Protein AF-A0A445DF08-F1 (afdb_monomer_lite)

pLDDT: mean 71.32, std 13.52, range [39.97, 92.75]

Secondary structure (DSSP, 8-state):
-EESSHHHHHHHHHHHHHHHT-EEEEEETTEEEEE-TTT----EEEEEEEGGGTEEEEEESS-------SS--S--TT--HHHHHHHHHHHHHH-TT--HHHHHHHHHHHHHTSS---HHHHHHHHHHHHHHHHHHHHHHHH-TTEEEEEEEEEEEETTEEEEEEEEEEEEEEEEHHHHHHGGGSPP--

Sequence (189 aa):
MEFSYRKIVIMAIKDYTICRGVDYWVIDVILFQMYQYALGCNWLIRVSMIRKKYCWIIRRYNGSHTCTRSTIFQDHSKLDSNTITVAIKPLVDIGPSIKVKSVITELLQSMVSKEKVNEKNFRRLESIVRSFAIWFETMCYKESSAVVHFKTMLAYQDDDLVIDIRILYRVFWSYYSWIKAFRYCKLIV

Radius of gyration: 22.86 Å; chains: 1; bounding box: 49×68×58 Å

Structure (mmCIF, N/CA/C/O backbone):
data_AF-A0A445DF08-F1
#
_entry.id   AF-A0A445DF08-F1
#
loop_
_atom_site.group_PDB
_atom_site.id
_atom_site.type_symbol
_atom_site.label_atom_id
_atom_site.label_alt_id
_atom_site.label_comp_id
_atom_site.label_asym_id
_atom_site.label_entity_id
_atom_site.label_seq_id
_atom_site.pdbx_PDB_ins_code
_atom_site.Cartn_x
_atom_site.Cartn_y
_atom_site.Cartn_z
_atom_site.occupancy
_atom_site.B_iso_or_equiv
_atom_site.auth_seq_id
_atom_site.auth_comp_id
_atom_site.auth_asym_id
_atom_site.auth_atom_id
_atom_site.pdbx_PDB_model_num
ATOM 1 N N . MET A 1 1 ? -5.025 15.035 -14.316 1.00 83.62 1 MET A N 1
ATOM 2 C CA . MET A 1 1 ? -5.667 14.567 -13.071 1.00 83.62 1 MET A CA 1
ATOM 3 C C . MET A 1 1 ? -5.250 15.500 -11.947 1.00 83.62 1 MET A C 1
ATOM 5 O O . MET A 1 1 ? -4.053 15.759 -11.823 1.00 83.62 1 MET A O 1
ATOM 9 N N . GLU A 1 2 ? -6.220 16.049 -11.219 1.00 90.50 2 GLU A N 1
ATOM 10 C CA . GLU A 1 2 ? -6.009 16.963 -10.088 1.00 90.50 2 GLU A CA 1
ATOM 11 C C . GLU A 1 2 ? -6.358 16.251 -8.775 1.00 90.50 2 GLU A C 1
ATOM 13 O O . GLU A 1 2 ? -7.232 15.388 -8.752 1.00 90.50 2 GLU A O 1
ATOM 18 N N . PHE A 1 3 ? -5.666 16.599 -7.692 1.00 90.81 3 PHE A N 1
ATOM 19 C CA . PHE A 1 3 ? -5.818 15.963 -6.388 1.00 90.81 3 PHE A CA 1
ATOM 20 C C . PHE A 1 3 ? -5.773 17.000 -5.271 1.00 90.81 3 PHE A C 1
ATOM 22 O O . PHE A 1 3 ? -4.895 17.860 -5.251 1.00 90.81 3 PHE A O 1
ATOM 29 N N . SER A 1 4 ? -6.667 16.888 -4.295 1.00 89.88 4 SER A N 1
ATOM 30 C CA . SER A 1 4 ? -6.794 17.886 -3.225 1.00 89.88 4 SER A CA 1
ATOM 31 C C . SER A 1 4 ? -5.638 17.848 -2.219 1.00 89.88 4 SER A C 1
ATOM 33 O O . SER A 1 4 ? -5.261 18.875 -1.667 1.00 89.88 4 SER A O 1
ATOM 35 N N . TYR A 1 5 ? -5.021 16.680 -2.003 1.00 87.19 5 TYR A N 1
ATOM 36 C CA . TYR A 1 5 ? -3.970 16.502 -0.995 1.00 87.19 5 TYR A CA 1
ATOM 37 C C . TYR A 1 5 ? -2.771 15.724 -1.536 1.00 87.19 5 TYR A C 1
ATOM 39 O O . TYR A 1 5 ? -2.922 14.762 -2.292 1.00 87.19 5 TYR A O 1
ATOM 47 N N . ARG A 1 6 ? -1.571 16.076 -1.051 1.00 86.56 6 ARG A N 1
ATOM 48 C CA . ARG A 1 6 ? -0.304 15.410 -1.406 1.00 86.56 6 ARG A CA 1
ATOM 49 C C . ARG A 1 6 ? -0.369 13.897 -1.185 1.00 86.56 6 ARG A C 1
ATOM 51 O O . ARG A 1 6 ? 0.088 13.133 -2.028 1.00 86.56 6 ARG A O 1
ATOM 58 N N . LYS A 1 7 ? -0.972 13.472 -0.068 1.00 85.31 7 LYS A N 1
ATOM 59 C CA . LYS A 1 7 ? -1.130 12.055 0.293 1.00 85.31 7 LYS A CA 1
ATOM 60 C C . LYS A 1 7 ? -1.895 11.269 -0.778 1.00 85.31 7 LYS A C 1
ATOM 62 O O . LYS A 1 7 ? -1.485 10.163 -1.109 1.00 85.31 7 LYS A O 1
ATOM 67 N N . ILE A 1 8 ? -2.950 11.856 -1.348 1.00 85.44 8 ILE A N 1
ATOM 68 C CA . ILE A 1 8 ? -3.784 11.195 -2.363 1.00 85.44 8 ILE A CA 1
ATOM 69 C C . ILE A 1 8 ? -3.004 11.028 -3.671 1.00 85.44 8 ILE A C 1
ATOM 71 O O . ILE A 1 8 ? -3.066 9.966 -4.280 1.00 85.44 8 ILE A O 1
ATOM 75 N N . VAL A 1 9 ? -2.200 12.020 -4.074 1.00 89.38 9 VAL A N 1
ATOM 76 C CA . VAL A 1 9 ? -1.336 11.869 -5.262 1.00 89.38 9 VAL A CA 1
ATOM 77 C C . VAL A 1 9 ? -0.328 10.750 -5.086 1.00 89.38 9 VAL A C 1
ATOM 79 O O . VAL A 1 9 ? -0.112 9.963 -6.002 1.00 89.38 9 VAL A O 1
ATOM 82 N N . ILE A 1 10 ? 0.302 10.689 -3.913 1.00 87.06 10 ILE A N 1
ATOM 83 C CA . ILE A 1 10 ? 1.292 9.655 -3.616 1.00 87.06 10 ILE A CA 1
ATOM 84 C C . ILE A 1 10 ? 0.633 8.274 -3.658 1.00 87.06 10 ILE A C 1
ATOM 86 O O . ILE A 1 10 ? 1.205 7.366 -4.252 1.00 87.06 10 ILE A O 1
ATOM 90 N N . MET A 1 11 ? -0.570 8.121 -3.096 1.00 85.94 11 MET A N 1
ATOM 91 C CA . MET A 1 11 ? -1.339 6.876 -3.209 1.00 85.94 11 MET A CA 1
ATOM 92 C C . MET A 1 11 ? -1.643 6.523 -4.665 1.00 85.94 11 MET A C 1
ATOM 94 O O . MET A 1 11 ? -1.351 5.411 -5.078 1.00 85.94 11 MET A O 1
ATOM 98 N N . ALA A 1 12 ? -2.118 7.474 -5.470 1.00 87.69 12 ALA A N 1
ATOM 99 C CA . ALA A 1 12 ? -2.406 7.225 -6.882 1.00 87.69 12 ALA A CA 1
ATOM 100 C C . ALA A 1 12 ? -1.161 6.793 -7.678 1.00 87.69 12 ALA A C 1
ATOM 102 O O . ALA A 1 12 ? -1.256 5.967 -8.585 1.00 87.69 12 ALA A O 1
ATOM 103 N N . ILE A 1 13 ? 0.018 7.328 -7.339 1.00 87.50 13 ILE A N 1
ATOM 104 C CA . ILE A 1 13 ? 1.287 6.882 -7.929 1.00 87.50 13 ILE A CA 1
ATOM 105 C C . ILE A 1 13 ? 1.610 5.464 -7.477 1.00 87.50 13 ILE A C 1
ATOM 107 O O . ILE A 1 13 ? 1.896 4.635 -8.332 1.00 87.50 13 ILE A O 1
ATOM 111 N N . LYS A 1 14 ? 1.522 5.167 -6.175 1.00 86.25 14 LYS A N 1
ATOM 112 C CA . LYS A 1 14 ? 1.748 3.811 -5.656 1.00 86.25 14 LYS A CA 1
ATOM 113 C C . LYS A 1 14 ? 0.831 2.791 -6.329 1.00 86.25 14 LYS A C 1
ATOM 115 O O . LYS A 1 14 ? 1.318 1.768 -6.799 1.00 86.25 14 LYS A O 1
ATOM 120 N N . ASP A 1 15 ? -0.458 3.091 -6.438 1.00 83.75 15 ASP A N 1
ATOM 121 C CA . ASP A 1 15 ? -1.437 2.218 -7.086 1.00 83.75 15 ASP A CA 1
ATOM 122 C C . ASP A 1 15 ? -1.081 1.991 -8.555 1.00 83.75 15 ASP A C 1
ATOM 124 O O . ASP A 1 15 ? -1.071 0.854 -9.025 1.00 83.75 15 ASP A O 1
ATOM 128 N N . TYR A 1 16 ? -0.708 3.053 -9.276 1.00 84.56 16 TYR A N 1
ATOM 129 C CA . TYR A 1 16 ? -0.269 2.952 -10.666 1.00 84.56 16 TYR A CA 1
ATOM 130 C C . TYR A 1 16 ? 0.963 2.049 -10.818 1.00 84.56 16 TYR A C 1
ATOM 132 O O . TYR A 1 16 ? 0.993 1.189 -11.701 1.00 84.56 16 TYR A O 1
ATOM 140 N N . THR A 1 17 ? 1.970 2.225 -9.962 1.00 82.94 17 THR A N 1
ATOM 141 C CA . THR A 1 17 ? 3.236 1.484 -10.035 1.00 82.94 17 THR A CA 1
ATOM 142 C C . THR A 1 17 ? 3.062 0.021 -9.643 1.00 82.94 17 THR A C 1
ATOM 144 O O . THR A 1 17 ? 3.536 -0.861 -10.360 1.00 82.94 17 THR A O 1
ATOM 147 N N . ILE A 1 18 ? 2.258 -0.246 -8.607 1.00 79.31 18 ILE A N 1
ATOM 148 C CA . ILE A 1 18 ? 1.880 -1.600 -8.182 1.00 79.31 18 ILE A CA 1
ATOM 149 C C . ILE A 1 18 ? 1.115 -2.311 -9.304 1.00 79.31 18 ILE A C 1
ATOM 151 O O . ILE A 1 18 ? 1.485 -3.421 -9.684 1.00 79.31 18 ILE A O 1
ATOM 155 N N . CYS A 1 19 ? 0.107 -1.660 -9.897 1.00 78.06 19 CYS A N 1
ATOM 156 C CA . CYS A 1 19 ? -0.676 -2.233 -10.997 1.00 78.06 19 CYS A CA 1
ATOM 157 C C . CYS A 1 19 ? 0.175 -2.573 -12.229 1.00 78.06 19 CYS A C 1
ATOM 159 O O . CYS A 1 19 ? -0.164 -3.486 -12.979 1.00 78.06 19 CYS A O 1
ATOM 161 N N . ARG A 1 20 ? 1.258 -1.826 -12.464 1.00 76.19 20 ARG A N 1
ATOM 162 C CA . ARG A 1 20 ? 2.158 -1.999 -13.615 1.00 76.19 20 ARG A CA 1
ATOM 163 C C . ARG A 1 20 ? 3.383 -2.868 -13.308 1.00 76.19 20 ARG A C 1
ATOM 165 O O . ARG A 1 20 ? 4.137 -3.188 -14.229 1.00 76.19 20 ARG A O 1
ATOM 172 N N . GLY A 1 21 ? 3.580 -3.253 -12.045 1.00 77.75 21 GLY A N 1
ATOM 173 C CA . GLY A 1 21 ? 4.735 -4.028 -11.592 1.00 77.75 21 GLY A CA 1
ATOM 174 C C . GLY A 1 21 ? 6.074 -3.303 -11.779 1.00 77.75 21 GLY A C 1
ATOM 175 O O . GLY A 1 21 ? 7.092 -3.960 -12.007 1.00 77.75 21 GLY A O 1
ATOM 176 N N . VAL A 1 22 ? 6.073 -1.968 -11.733 1.00 80.06 22 VAL A N 1
ATOM 177 C CA . VAL A 1 22 ? 7.263 -1.109 -11.886 1.00 80.06 22 VAL A CA 1
ATOM 178 C C . VAL A 1 22 ? 7.555 -0.403 -10.575 1.00 80.06 22 VAL A C 1
ATOM 180 O O . VAL A 1 22 ? 6.618 -0.022 -9.893 1.00 80.06 22 VAL A O 1
ATOM 183 N N . ASP A 1 23 ? 8.823 -0.198 -10.226 1.00 83.56 23 ASP A N 1
ATOM 184 C CA . ASP A 1 23 ? 9.175 0.521 -9.000 1.00 83.56 23 ASP A CA 1
ATOM 185 C C . ASP A 1 23 ? 9.578 1.967 -9.318 1.00 83.56 23 ASP A C 1
ATOM 187 O O . ASP A 1 23 ? 9.742 2.364 -10.477 1.00 83.56 23 ASP A O 1
ATOM 191 N N . TYR A 1 24 ? 9.713 2.780 -8.276 1.00 85.25 24 TYR A N 1
ATOM 192 C CA . TYR A 1 24 ? 10.157 4.150 -8.382 1.00 85.25 24 TYR A CA 1
ATOM 193 C C . TYR A 1 24 ? 11.032 4.575 -7.213 1.00 85.25 24 TYR A C 1
ATOM 195 O O . TYR A 1 24 ? 10.909 4.127 -6.066 1.00 85.25 24 TYR A O 1
ATOM 203 N N . TRP A 1 25 ? 11.871 5.552 -7.507 1.00 84.94 25 TRP A N 1
ATOM 204 C CA . TRP A 1 25 ? 12.559 6.346 -6.506 1.00 84.94 25 TRP A CA 1
ATOM 205 C C . TRP A 1 25 ? 12.192 7.821 -6.651 1.00 84.94 25 TRP A C 1
ATOM 207 O O . TRP A 1 25 ? 11.669 8.276 -7.675 1.00 84.94 25 TRP A O 1
ATOM 217 N N . VAL A 1 26 ? 12.395 8.552 -5.565 1.00 85.56 26 VAL A N 1
ATOM 218 C CA . VAL A 1 26 ? 12.145 9.987 -5.503 1.00 85.56 26 VAL A CA 1
ATOM 219 C C . VAL A 1 26 ? 13.483 10.661 -5.766 1.00 85.56 26 VAL A C 1
ATOM 221 O O . VAL A 1 26 ? 14.408 10.464 -4.985 1.00 85.56 26 VAL A O 1
ATOM 224 N N . ILE A 1 27 ? 13.593 11.405 -6.868 1.00 80.62 27 ILE A N 1
ATOM 225 C CA . ILE A 1 27 ? 14.812 12.171 -7.177 1.00 80.62 27 ILE A CA 1
ATOM 226 C C . ILE A 1 27 ? 14.856 13.423 -6.300 1.00 80.62 27 ILE A C 1
ATOM 228 O O . ILE A 1 27 ? 15.893 13.785 -5.762 1.00 80.62 27 ILE A O 1
ATOM 232 N N . ASP A 1 28 ? 13.711 14.086 -6.167 1.00 79.19 28 ASP A N 1
ATOM 233 C CA . ASP A 1 28 ? 13.557 15.322 -5.408 1.00 79.19 28 ASP A CA 1
ATOM 234 C C . ASP A 1 28 ? 12.114 15.402 -4.885 1.00 79.19 28 ASP A C 1
ATOM 236 O O . ASP A 1 28 ? 11.258 14.624 -5.311 1.00 79.19 28 ASP A O 1
ATOM 240 N N . VAL A 1 29 ? 11.787 16.357 -4.011 1.00 73.81 29 VAL A N 1
ATOM 241 C CA . VAL A 1 29 ? 10.499 16.475 -3.283 1.00 73.81 29 VAL A CA 1
ATOM 242 C C . VAL A 1 29 ? 9.251 16.384 -4.191 1.00 73.81 29 VAL A C 1
ATOM 244 O O . VAL A 1 29 ? 8.148 16.075 -3.728 1.00 73.81 29 VAL A O 1
ATOM 247 N N . ILE A 1 30 ? 9.429 16.652 -5.487 1.00 79.75 30 ILE A N 1
ATOM 248 C CA . ILE A 1 30 ? 8.408 16.887 -6.512 1.00 79.75 30 ILE A CA 1
ATOM 249 C C . ILE A 1 30 ? 8.562 15.908 -7.703 1.00 79.75 30 ILE A C 1
ATOM 251 O O . ILE A 1 30 ? 7.644 15.789 -8.517 1.00 79.75 30 ILE A O 1
ATOM 255 N N . LEU A 1 31 ? 9.692 15.202 -7.841 1.00 73.69 31 LEU A N 1
ATOM 256 C CA . LEU A 1 31 ? 10.021 14.408 -9.033 1.00 73.69 31 LEU A CA 1
ATOM 257 C C . LEU A 1 31 ? 10.237 12.928 -8.697 1.00 73.69 31 LEU A C 1
ATOM 259 O O . LEU A 1 31 ? 11.039 12.572 -7.836 1.00 73.69 31 LEU A O 1
ATOM 263 N N . PHE A 1 32 ? 9.538 12.072 -9.437 1.00 78.75 32 PHE A N 1
ATOM 264 C CA . PHE A 1 32 ? 9.578 10.623 -9.325 1.00 78.75 32 PHE A CA 1
ATOM 265 C C . PHE A 1 32 ? 10.120 10.037 -10.626 1.00 78.75 32 PHE A C 1
ATOM 267 O O . PHE A 1 32 ? 9.640 10.362 -11.716 1.00 78.75 32 PHE A O 1
ATOM 274 N N . GLN A 1 33 ? 11.090 9.141 -10.512 1.00 79.88 33 GLN A N 1
ATOM 275 C CA . GLN A 1 33 ? 11.588 8.380 -11.649 1.00 79.88 33 GLN A CA 1
ATOM 276 C C . GLN A 1 33 ? 11.188 6.926 -11.490 1.00 79.88 33 GLN A C 1
ATOM 278 O O . GLN A 1 33 ? 11.446 6.298 -10.460 1.00 79.88 33 GLN A O 1
ATOM 283 N N . MET A 1 34 ? 10.522 6.425 -12.521 1.00 79.88 34 MET A N 1
ATOM 284 C CA . MET A 1 34 ? 10.160 5.025 -12.634 1.00 79.88 34 MET A CA 1
ATOM 285 C C . MET A 1 34 ? 11.375 4.267 -13.131 1.00 79.88 34 MET A C 1
ATOM 287 O O . MET A 1 34 ? 12.082 4.761 -14.005 1.00 79.88 34 MET A O 1
ATOM 291 N N . TYR A 1 35 ? 11.594 3.074 -12.600 1.00 70.31 35 TYR A N 1
ATOM 292 C CA . TYR A 1 35 ? 12.600 2.160 -13.109 1.00 70.31 35 TYR A CA 1
ATOM 293 C C . TYR A 1 35 ? 12.052 0.735 -13.092 1.00 70.31 35 TYR A C 1
ATOM 295 O O . TYR A 1 35 ? 11.279 0.326 -12.224 1.00 70.31 35 TYR A O 1
ATOM 303 N N . GLN A 1 36 ? 12.451 -0.039 -14.094 1.00 67.81 36 GLN A N 1
ATOM 304 C CA . GLN A 1 36 ? 12.146 -1.459 -14.173 1.00 67.81 36 GLN A CA 1
ATOM 305 C C . GLN A 1 36 ? 13.461 -2.216 -14.062 1.00 67.81 36 GLN A C 1
ATOM 307 O O . GLN A 1 36 ? 14.342 -2.018 -14.898 1.00 67.81 36 GLN A O 1
ATOM 312 N N . TYR A 1 37 ? 13.563 -3.098 -13.063 1.00 60.69 37 TYR A N 1
ATOM 313 C CA . TYR A 1 37 ? 14.768 -3.882 -12.755 1.00 60.69 37 TYR A CA 1
ATOM 314 C C . TYR A 1 37 ? 15.390 -4.589 -13.972 1.00 60.69 37 TYR A C 1
ATOM 316 O O . TYR A 1 37 ? 16.592 -4.804 -13.992 1.00 60.69 37 TYR A O 1
ATOM 324 N N . ALA A 1 38 ? 14.584 -4.929 -14.984 1.00 56.25 38 ALA A N 1
ATOM 325 C CA . ALA A 1 38 ? 15.036 -5.640 -16.178 1.00 56.25 38 ALA A CA 1
ATOM 326 C C . ALA A 1 38 ? 15.356 -4.745 -17.392 1.00 56.25 38 ALA A C 1
ATOM 328 O O . ALA A 1 38 ? 16.011 -5.218 -18.311 1.00 56.25 38 ALA A O 1
ATOM 329 N N . LEU A 1 39 ? 14.868 -3.496 -17.443 1.00 66.25 39 LEU A N 1
ATOM 330 C CA . LEU A 1 39 ? 14.863 -2.698 -18.685 1.00 66.25 39 LEU A CA 1
ATOM 331 C C . LEU A 1 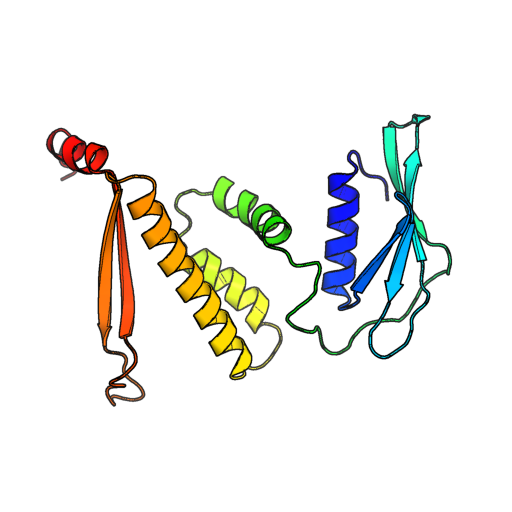39 ? 15.421 -1.275 -18.550 1.00 66.25 39 LEU A C 1
ATOM 333 O O . LEU A 1 39 ? 15.460 -0.558 -19.542 1.00 66.25 39 LEU A O 1
ATOM 337 N N . GLY A 1 40 ? 15.833 -0.831 -17.355 1.00 72.50 40 GLY A N 1
ATOM 338 C CA . GLY A 1 40 ? 16.478 0.483 -17.205 1.00 72.50 40 GLY A CA 1
ATOM 339 C C . GLY A 1 40 ? 15.606 1.663 -17.662 1.00 72.50 40 GLY A C 1
ATOM 340 O O . GLY A 1 40 ? 16.122 2.670 -18.137 1.00 72.50 40 GLY A O 1
ATOM 341 N N . CYS A 1 41 ? 14.280 1.525 -17.548 1.00 79.25 41 CYS A N 1
ATOM 342 C CA . CYS A 1 41 ? 13.313 2.548 -17.944 1.00 79.25 41 CYS A CA 1
ATOM 343 C C . CYS A 1 41 ? 13.654 3.888 -17.267 1.00 79.25 41 CYS A C 1
ATOM 345 O O . CYS A 1 41 ? 13.765 3.941 -16.047 1.00 79.25 41 CYS A O 1
ATOM 347 N N . ASN A 1 42 ? 13.824 4.965 -18.038 1.00 79.50 42 ASN A N 1
ATOM 348 C CA . ASN A 1 42 ? 14.144 6.312 -17.542 1.00 79.50 42 ASN A CA 1
ATOM 349 C C . ASN A 1 42 ? 12.911 7.232 -17.543 1.00 79.50 42 ASN A C 1
ATOM 351 O O . ASN A 1 42 ? 13.010 8.449 -17.721 1.00 79.50 42 ASN A O 1
ATOM 355 N N . TRP A 1 43 ? 11.722 6.648 -17.402 1.00 86.69 43 TRP A N 1
ATOM 356 C CA . TRP A 1 43 ? 10.472 7.381 -17.510 1.00 86.69 43 TRP A CA 1
ATOM 357 C C . TRP A 1 43 ? 10.185 8.200 -16.244 1.00 86.69 43 TRP A C 1
ATOM 359 O O . TRP A 1 43 ? 10.328 7.721 -15.117 1.00 86.69 43 TRP A O 1
ATOM 369 N N . LEU A 1 44 ? 9.774 9.457 -16.436 1.00 86.19 44 LEU A N 1
ATOM 370 C CA . LEU A 1 44 ? 9.654 10.448 -15.366 1.00 86.19 44 LEU A CA 1
ATOM 371 C C . LEU A 1 44 ? 8.213 10.920 -15.168 1.00 86.19 44 LEU A C 1
ATOM 373 O O . LEU A 1 44 ? 7.533 11.352 -16.109 1.00 86.19 44 LEU A O 1
ATOM 377 N N . ILE A 1 45 ? 7.801 10.932 -13.902 1.00 88.06 45 ILE A N 1
ATOM 378 C CA . ILE A 1 45 ? 6.568 11.550 -13.423 1.00 88.06 45 ILE A CA 1
ATOM 379 C C . ILE A 1 45 ? 6.929 12.685 -12.464 1.00 88.06 45 ILE A C 1
ATOM 381 O O . ILE A 1 45 ? 7.665 12.497 -11.501 1.00 88.06 45 ILE A O 1
ATOM 385 N N . ARG A 1 46 ? 6.339 13.865 -12.654 1.00 88.19 46 ARG A N 1
ATOM 386 C CA . ARG A 1 46 ? 6.411 14.956 -11.676 1.00 88.19 46 ARG A CA 1
ATOM 387 C C . ARG A 1 46 ? 5.075 15.224 -11.042 1.00 88.19 46 ARG A C 1
ATOM 389 O O . ARG A 1 46 ? 4.043 15.271 -11.703 1.00 88.19 46 ARG A O 1
ATOM 396 N N . VAL A 1 47 ? 5.131 15.482 -9.751 1.00 90.81 47 VAL A N 1
ATOM 397 C CA . VAL A 1 47 ? 3.997 15.839 -8.919 1.00 90.81 47 VAL A CA 1
ATOM 398 C C . VAL A 1 47 ? 4.179 17.264 -8.462 1.00 90.81 47 VAL A C 1
ATOM 400 O O . VAL A 1 47 ? 5.041 17.537 -7.646 1.00 90.81 47 VAL A O 1
ATOM 403 N N . SER A 1 48 ? 3.360 18.182 -8.950 1.00 89.75 48 SER A N 1
ATOM 404 C CA . SER A 1 48 ? 3.491 19.605 -8.621 1.00 89.75 48 SER A CA 1
ATOM 405 C C . SER A 1 48 ? 2.205 20.166 -8.037 1.00 89.75 48 SER A C 1
ATOM 407 O O . SER A 1 48 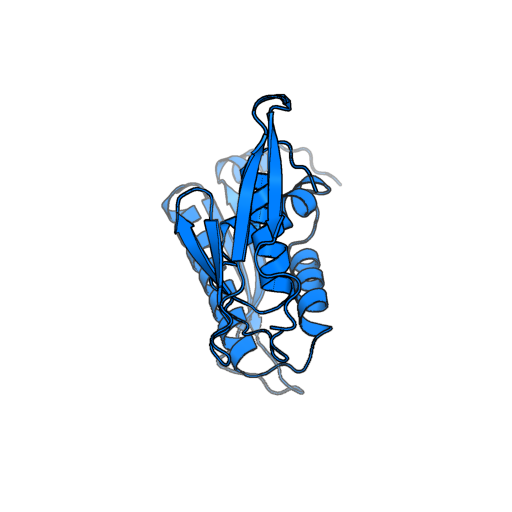? 1.127 19.848 -8.533 1.00 89.75 48 SER A O 1
ATOM 409 N N . MET A 1 49 ? 2.322 21.047 -7.043 1.00 90.38 49 MET A N 1
ATOM 410 C CA . MET A 1 49 ? 1.197 21.822 -6.525 1.00 90.38 49 MET A CA 1
ATOM 411 C C . MET A 1 49 ? 0.904 23.021 -7.442 1.00 90.38 49 MET A C 1
ATOM 413 O O . MET A 1 49 ? 1.788 23.825 -7.740 1.00 90.38 49 MET A O 1
ATOM 417 N N . ILE A 1 50 ? -0.351 23.175 -7.855 1.00 90.56 50 ILE A N 1
ATOM 418 C CA . ILE A 1 50 ? -0.881 24.393 -8.464 1.00 90.56 50 ILE A CA 1
ATOM 419 C C . ILE A 1 50 ? -1.321 25.323 -7.333 1.00 90.56 50 ILE A C 1
ATOM 421 O O . ILE A 1 50 ? -2.415 25.176 -6.793 1.00 90.56 50 ILE A O 1
ATOM 425 N N . ARG A 1 51 ? -0.487 26.315 -7.000 1.00 88.31 51 ARG A N 1
ATOM 426 C CA . ARG A 1 51 ? -0.750 27.253 -5.891 1.00 88.31 51 ARG A CA 1
ATOM 427 C C . ARG A 1 51 ? -2.107 27.953 -5.995 1.00 88.31 51 ARG A C 1
ATOM 429 O O . ARG A 1 51 ? -2.817 28.022 -5.008 1.00 88.31 51 ARG A O 1
ATOM 436 N N . LYS A 1 52 ? -2.498 28.394 -7.197 1.00 92.75 52 LYS A N 1
ATOM 437 C CA . LYS A 1 52 ? -3.776 29.098 -7.423 1.00 92.75 52 LYS A CA 1
ATOM 438 C C . LYS A 1 52 ? -5.014 28.261 -7.076 1.00 92.75 52 LYS A C 1
ATOM 440 O O . LYS A 1 52 ? -6.029 28.824 -6.698 1.00 92.75 52 LYS A O 1
ATOM 445 N N . LYS A 1 53 ? -4.938 26.936 -7.239 1.00 90.19 53 LYS A N 1
ATOM 446 C CA . LYS A 1 53 ? -6.052 26.005 -6.999 1.00 90.19 53 LYS A CA 1
ATOM 447 C C . LYS A 1 53 ? -5.897 25.204 -5.703 1.00 90.19 53 LYS A C 1
ATOM 449 O O . LYS A 1 53 ? -6.767 24.403 -5.388 1.00 90.19 53 LYS A O 1
ATOM 454 N N . TYR A 1 54 ? -4.767 25.350 -5.008 1.00 89.19 54 TYR A N 1
ATOM 455 C CA . TYR A 1 54 ? -4.376 24.508 -3.873 1.00 89.19 54 TYR A CA 1
ATOM 456 C C . TYR A 1 54 ? -4.497 22.996 -4.142 1.00 89.19 54 TYR A C 1
ATOM 458 O O . TYR A 1 54 ? -4.739 22.209 -3.233 1.00 89.19 54 TYR A O 1
ATOM 466 N N . CYS A 1 55 ? -4.291 22.574 -5.391 1.00 91.06 55 CYS A N 1
ATOM 467 C CA . CYS A 1 55 ? -4.371 21.175 -5.795 1.00 91.06 55 CYS A CA 1
ATOM 468 C C . CYS A 1 55 ? -3.022 20.674 -6.309 1.00 91.06 55 CYS A C 1
ATOM 470 O O . CYS A 1 55 ? -2.144 21.441 -6.706 1.00 91.06 55 CYS A O 1
ATOM 472 N N . TRP A 1 56 ? -2.842 19.364 -6.301 1.00 91.62 56 TRP A N 1
ATOM 473 C CA . TRP A 1 56 ? -1.672 18.684 -6.821 1.00 91.62 56 TRP A CA 1
ATOM 474 C C . TRP A 1 56 ? -1.994 18.038 -8.160 1.00 91.62 56 TRP A C 1
ATOM 476 O O . TRP A 1 56 ? -3.081 17.499 -8.354 1.00 91.62 56 TRP A O 1
ATOM 486 N N . ILE A 1 57 ? -1.037 18.059 -9.080 1.00 92.75 57 ILE A N 1
ATOM 487 C CA . ILE A 1 57 ? -1.185 17.455 -10.402 1.00 92.75 57 ILE A CA 1
ATOM 488 C C . ILE A 1 57 ? -0.002 16.567 -10.744 1.00 92.75 57 ILE A C 1
ATOM 490 O O . ILE A 1 57 ? 1.144 16.865 -10.400 1.00 92.75 57 ILE A O 1
ATOM 494 N N . ILE A 1 58 ? -0.306 15.500 -11.474 1.00 90.06 58 ILE A N 1
ATOM 495 C CA . ILE A 1 58 ? 0.677 14.599 -12.066 1.00 90.06 58 ILE A CA 1
ATOM 496 C C . ILE A 1 58 ? 0.958 15.076 -13.495 1.00 90.06 58 ILE A C 1
ATOM 498 O O . ILE A 1 58 ? 0.053 15.113 -14.330 1.00 90.06 58 ILE A O 1
ATOM 502 N N . ARG A 1 59 ? 2.211 15.433 -13.776 1.00 88.44 59 ARG A N 1
ATOM 503 C CA . ARG A 1 59 ? 2.739 15.775 -15.102 1.00 88.44 59 ARG A CA 1
ATOM 504 C C . ARG A 1 59 ? 3.680 14.664 -15.568 1.00 88.44 59 ARG A C 1
ATOM 506 O O . ARG A 1 59 ? 4.559 14.248 -14.819 1.00 88.44 59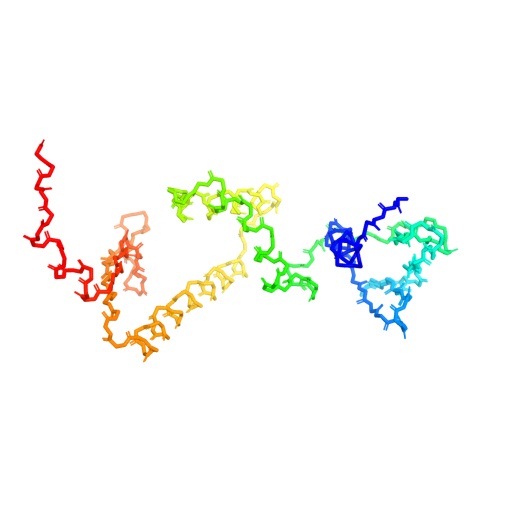 ARG A O 1
ATOM 513 N N . ARG A 1 60 ? 3.491 14.184 -16.796 1.00 85.62 60 ARG A N 1
ATOM 514 C CA . ARG A 1 60 ? 4.378 13.205 -17.448 1.00 85.62 60 ARG A CA 1
ATOM 515 C C . ARG A 1 60 ? 5.387 13.967 -18.302 1.00 85.62 60 ARG A C 1
ATOM 517 O O . ARG A 1 60 ? 4.969 14.882 -19.006 1.00 85.62 60 ARG A O 1
ATOM 524 N N . TYR A 1 61 ? 6.667 13.608 -18.239 1.00 77.56 61 TYR A N 1
ATOM 525 C CA . TYR A 1 61 ? 7.714 14.323 -18.984 1.00 77.56 61 TYR A CA 1
ATOM 526 C C . TYR A 1 61 ? 8.210 13.588 -20.220 1.00 77.56 61 TYR A C 1
ATOM 528 O O . TYR A 1 61 ? 8.282 14.190 -21.283 1.00 77.56 61 TYR A O 1
ATOM 536 N N . ASN A 1 62 ? 8.463 12.285 -20.115 1.00 81.81 62 ASN A N 1
ATOM 537 C CA . ASN A 1 62 ? 9.077 11.513 -21.201 1.00 81.81 62 ASN A CA 1
ATOM 538 C C . ASN A 1 62 ? 8.024 10.731 -22.012 1.00 81.81 62 ASN A C 1
ATOM 540 O O . ASN A 1 62 ? 8.257 9.597 -22.412 1.00 81.81 62 ASN A O 1
ATOM 544 N N . GLY A 1 63 ? 6.831 11.310 -22.203 1.00 81.94 63 GLY A N 1
ATOM 545 C CA . GLY A 1 63 ? 5.756 10.715 -23.009 1.00 81.94 63 GLY A CA 1
ATOM 546 C C . GLY A 1 63 ? 5.074 9.496 -22.375 1.00 81.94 63 GLY A C 1
ATOM 547 O O . GLY A 1 63 ? 4.947 9.404 -21.154 1.00 81.94 63 GLY A O 1
ATOM 548 N N . SER A 1 64 ? 4.559 8.586 -23.202 1.00 80.12 64 SER A N 1
ATOM 549 C CA . SER A 1 64 ? 4.082 7.266 -22.774 1.00 80.12 64 SER A CA 1
ATOM 550 C C . SER A 1 64 ? 5.241 6.278 -22.699 1.00 80.12 64 SER A C 1
ATOM 552 O O . SER A 1 64 ? 6.129 6.307 -23.542 1.00 80.12 64 SER A O 1
ATOM 554 N N . HIS A 1 65 ? 5.181 5.351 -21.750 1.00 81.62 65 HIS A N 1
ATOM 555 C CA . HIS A 1 65 ? 6.109 4.227 -21.666 1.00 81.62 65 HIS A CA 1
ATOM 556 C C . HIS A 1 65 ? 5.344 2.906 -21.694 1.00 81.62 65 HIS A C 1
ATOM 558 O O . HIS A 1 65 ? 4.202 2.828 -21.233 1.00 81.62 65 HIS A O 1
ATOM 564 N N . THR A 1 66 ? 5.974 1.876 -22.245 1.00 71.62 66 THR A N 1
ATOM 565 C CA . THR A 1 66 ? 5.456 0.501 -22.289 1.00 71.62 66 THR A CA 1
ATOM 566 C C . THR A 1 66 ? 6.108 -0.388 -21.233 1.00 71.62 66 THR A C 1
ATOM 568 O O . THR A 1 66 ? 5.850 -1.591 -21.218 1.00 71.62 66 THR A O 1
ATOM 571 N N . CYS A 1 67 ? 6.914 0.196 -20.333 1.00 73.25 67 CYS A N 1
ATOM 572 C CA . CYS A 1 67 ? 7.571 -0.493 -19.227 1.00 73.25 67 CYS A CA 1
ATOM 573 C C . CYS A 1 67 ? 6.493 -1.094 -18.319 1.00 73.25 67 CYS A C 1
ATOM 575 O O . CYS A 1 67 ? 5.890 -0.431 -17.474 1.00 73.25 67 CYS A O 1
ATOM 577 N N . THR A 1 68 ? 6.195 -2.358 -18.574 1.00 66.69 68 THR A N 1
ATOM 578 C CA . THR A 1 68 ? 5.206 -3.151 -17.863 1.00 66.69 68 THR A CA 1
ATOM 579 C C . THR A 1 68 ? 5.893 -4.465 -17.574 1.00 66.69 68 THR A C 1
ATOM 581 O O . THR A 1 68 ? 6.528 -5.049 -18.456 1.00 66.69 68 THR A O 1
ATOM 584 N N . ARG A 1 69 ? 5.832 -4.924 -16.332 1.00 65.88 69 ARG A N 1
ATOM 585 C CA . ARG A 1 69 ? 6.404 -6.220 -15.987 1.00 65.88 69 ARG A CA 1
ATOM 586 C C . ARG A 1 69 ? 5.339 -7.285 -16.229 1.00 65.88 69 ARG A C 1
ATOM 588 O O . ARG A 1 69 ? 4.254 -7.185 -15.669 1.00 65.88 69 ARG A O 1
ATOM 595 N N . SER A 1 70 ? 5.641 -8.286 -17.057 1.00 58.59 70 SER A N 1
ATOM 596 C CA . SER A 1 70 ? 4.734 -9.419 -17.321 1.00 58.59 70 SER A CA 1
ATOM 597 C C . SER A 1 70 ? 4.462 -10.253 -16.065 1.00 58.59 70 SER A C 1
ATOM 599 O O . SER A 1 70 ? 3.411 -10.865 -15.936 1.00 58.59 70 SER A O 1
ATOM 601 N N . THR A 1 71 ? 5.393 -10.224 -15.112 1.00 54.12 71 THR A N 1
ATOM 602 C CA . THR A 1 71 ? 5.312 -10.879 -13.805 1.00 54.12 71 THR A CA 1
ATOM 603 C C . THR A 1 71 ? 5.416 -9.829 -12.705 1.00 54.12 71 THR A C 1
ATOM 605 O O . THR A 1 71 ? 6.484 -9.261 -12.469 1.00 54.12 71 THR A O 1
ATOM 608 N N . ILE A 1 72 ? 4.307 -9.547 -12.019 1.00 55.78 72 ILE A N 1
ATOM 609 C CA . ILE A 1 72 ? 4.317 -8.709 -10.815 1.00 55.78 72 ILE A CA 1
ATOM 610 C C . ILE A 1 72 ? 5.134 -9.460 -9.756 1.00 55.78 72 ILE A C 1
ATOM 612 O O . ILE A 1 72 ? 4.727 -10.523 -9.292 1.00 55.78 72 ILE A O 1
ATOM 616 N N . PHE A 1 73 ? 6.308 -8.935 -9.390 1.00 52.50 73 PHE A N 1
ATOM 617 C CA . PHE A 1 73 ? 7.046 -9.462 -8.243 1.00 52.50 73 PHE A CA 1
ATOM 618 C C . PHE A 1 73 ? 6.194 -9.240 -6.996 1.00 52.50 73 PHE A C 1
ATOM 620 O O . PHE A 1 73 ? 5.694 -8.140 -6.764 1.00 52.50 73 PHE A O 1
ATOM 627 N N . GLN A 1 74 ? 5.990 -10.305 -6.223 1.00 53.75 74 GLN A N 1
ATOM 628 C CA . GLN A 1 74 ? 5.068 -10.299 -5.089 1.00 53.75 74 GLN A CA 1
ATOM 629 C C . GLN A 1 74 ? 5.466 -9.267 -4.009 1.00 53.75 74 GLN A C 1
ATOM 631 O O . GLN A 1 74 ? 4.643 -8.836 -3.202 1.00 53.75 74 GLN A O 1
ATOM 636 N N . ASP A 1 75 ? 6.729 -8.874 -3.988 1.00 61.84 75 ASP A N 1
ATOM 637 C CA . ASP A 1 75 ? 7.412 -7.947 -3.100 1.00 61.84 75 ASP A CA 1
ATOM 638 C C . ASP A 1 75 ? 7.642 -6.590 -3.792 1.00 61.84 75 ASP A C 1
ATOM 640 O O . ASP A 1 75 ? 8.763 -6.188 -4.085 1.00 61.84 75 ASP A O 1
ATOM 644 N N . HIS A 1 76 ? 6.556 -5.862 -4.075 1.00 71.75 76 HIS A N 1
ATOM 645 C CA . HIS A 1 76 ? 6.657 -4.472 -4.524 1.00 71.75 76 HIS A CA 1
ATOM 646 C C . HIS A 1 76 ? 7.070 -3.581 -3.343 1.00 71.75 76 HIS A C 1
ATOM 648 O O . HIS A 1 76 ? 6.329 -3.483 -2.365 1.00 71.75 76 HIS A O 1
ATOM 654 N N . SER A 1 77 ? 8.205 -2.881 -3.434 1.00 76.06 77 SER A N 1
ATOM 655 C CA . SER A 1 77 ? 8.777 -2.115 -2.307 1.00 76.06 77 SER A CA 1
ATOM 656 C C . SER A 1 77 ? 7.831 -1.053 -1.722 1.00 76.06 77 SER A C 1
ATOM 658 O O . SER A 1 77 ? 7.935 -0.681 -0.557 1.00 76.06 77 SER A O 1
ATOM 660 N N . LYS A 1 78 ? 6.882 -0.563 -2.531 1.00 79.25 78 LYS A N 1
ATOM 661 C CA . LYS A 1 78 ? 5.871 0.438 -2.132 1.00 79.25 78 LYS A CA 1
ATOM 662 C C . LYS A 1 78 ? 4.579 -0.134 -1.544 1.00 79.25 78 LYS A C 1
ATOM 664 O O . LYS A 1 78 ? 3.732 0.654 -1.117 1.00 79.25 78 LYS A O 1
ATOM 669 N N . LEU A 1 79 ? 4.423 -1.459 -1.518 1.00 75.19 79 LEU A N 1
ATOM 670 C CA . LEU A 1 79 ? 3.308 -2.150 -0.867 1.00 75.19 79 LEU A CA 1
ATOM 671 C C . LEU A 1 79 ? 3.613 -2.323 0.632 1.00 75.19 79 LEU A C 1
ATOM 673 O O . LEU A 1 79 ? 3.806 -3.429 1.130 1.00 75.19 79 LEU A O 1
ATOM 677 N N . ASP A 1 80 ? 3.714 -1.197 1.337 1.00 78.19 80 ASP A N 1
ATOM 678 C CA . ASP A 1 80 ? 4.011 -1.147 2.771 1.00 78.19 80 ASP A CA 1
ATOM 6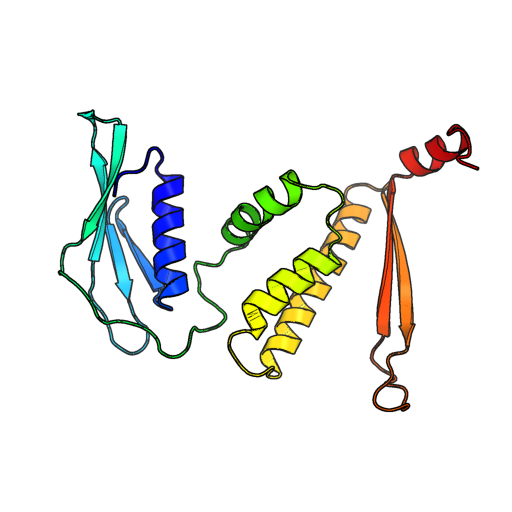79 C C . ASP A 1 80 ? 2.754 -1.337 3.645 1.00 78.19 80 ASP A C 1
ATOM 681 O O . ASP A 1 80 ? 1.613 -1.241 3.180 1.00 78.19 80 ASP A O 1
ATOM 685 N N . SER A 1 81 ? 2.960 -1.587 4.943 1.00 72.56 81 SER A N 1
ATOM 686 C CA . SER A 1 81 ? 1.881 -1.775 5.925 1.00 72.56 81 SER A CA 1
ATOM 687 C C . SER A 1 81 ? 0.905 -0.595 5.972 1.00 72.56 81 SER A C 1
ATOM 689 O O . SER A 1 81 ? -0.300 -0.797 6.129 1.00 72.56 81 SER A O 1
ATOM 691 N N . ASN A 1 82 ? 1.391 0.632 5.765 1.00 77.94 82 ASN A N 1
ATOM 692 C CA . ASN A 1 82 ? 0.562 1.836 5.719 1.00 77.94 82 ASN A CA 1
ATOM 693 C C . ASN A 1 82 ? -0.391 1.822 4.518 1.00 77.94 82 ASN A C 1
ATOM 695 O O . ASN A 1 82 ? -1.562 2.171 4.652 1.00 77.94 82 ASN A O 1
ATOM 699 N N . THR A 1 83 ? 0.095 1.400 3.352 1.00 76.12 83 THR A N 1
ATOM 700 C CA . THR A 1 83 ? -0.693 1.296 2.115 1.00 76.12 83 THR A CA 1
ATOM 701 C C . THR A 1 83 ? -1.779 0.233 2.264 1.00 76.12 83 THR A C 1
ATOM 703 O O . THR A 1 83 ? -2.940 0.494 1.957 1.00 76.12 83 THR A O 1
ATOM 706 N N . ILE A 1 84 ? -1.429 -0.919 2.844 1.00 74.94 84 ILE A N 1
ATOM 707 C CA . ILE A 1 84 ? -2.378 -1.999 3.150 1.00 74.94 84 ILE A CA 1
ATOM 708 C C . ILE A 1 84 ? -3.447 -1.520 4.141 1.00 74.94 84 ILE A C 1
ATOM 710 O O . ILE A 1 84 ? -4.638 -1.710 3.912 1.00 74.94 84 ILE A O 1
ATOM 714 N N . THR A 1 85 ? -3.037 -0.836 5.211 1.00 72.88 85 THR A N 1
ATOM 715 C CA . THR A 1 85 ? -3.957 -0.317 6.236 1.00 72.88 85 THR A CA 1
ATOM 716 C C . THR A 1 85 ? -4.965 0.658 5.638 1.00 72.88 85 THR A C 1
ATOM 718 O O . THR A 1 85 ? -6.152 0.582 5.941 1.00 72.88 85 THR A O 1
ATOM 721 N N . VAL A 1 86 ? -4.518 1.561 4.760 1.00 73.19 86 VAL A N 1
ATOM 722 C CA . VAL A 1 86 ? -5.405 2.527 4.100 1.00 73.19 86 VAL A CA 1
ATOM 723 C C . VAL A 1 86 ? -6.406 1.841 3.167 1.00 73.19 86 VAL A C 1
ATOM 725 O O . VAL A 1 86 ? -7.544 2.292 3.103 1.00 73.19 86 VAL A O 1
ATOM 728 N N . ALA A 1 87 ? -6.019 0.761 2.486 1.00 70.31 87 ALA A N 1
ATOM 729 C CA . ALA A 1 87 ? -6.922 0.005 1.618 1.00 70.31 87 ALA A CA 1
ATOM 730 C C . ALA A 1 87 ? -7.957 -0.821 2.405 1.00 70.31 87 ALA A C 1
ATOM 732 O O . ALA A 1 87 ? -9.104 -0.932 1.986 1.00 70.31 87 ALA A O 1
ATOM 733 N N . ILE A 1 88 ? -7.566 -1.375 3.557 1.00 67.94 88 ILE A N 1
ATOM 734 C CA . ILE A 1 88 ? -8.435 -2.218 4.393 1.00 67.94 88 ILE A CA 1
ATOM 735 C C . ILE A 1 88 ? -9.376 -1.383 5.269 1.00 67.94 88 ILE A C 1
ATOM 737 O O . ILE A 1 88 ? -10.498 -1.804 5.536 1.00 67.94 88 ILE A O 1
ATOM 741 N N . LYS A 1 89 ? -8.953 -0.194 5.711 1.00 74.88 89 LYS A N 1
ATOM 742 C CA . LYS A 1 89 ? -9.718 0.640 6.647 1.00 74.88 89 LYS A CA 1
ATOM 743 C C . LYS A 1 89 ? -11.177 0.902 6.216 1.00 74.88 89 LYS A C 1
ATOM 745 O O . LYS A 1 89 ? -12.053 0.658 7.038 1.00 74.88 89 LYS A O 1
ATOM 750 N N . PRO A 1 90 ? -11.481 1.292 4.962 1.00 68.38 90 PRO A N 1
ATOM 751 C CA . PRO A 1 90 ? -12.862 1.483 4.520 1.00 68.38 90 PRO A CA 1
ATOM 752 C C . PRO A 1 90 ? -13.699 0.206 4.612 1.00 68.38 90 PRO A C 1
ATOM 754 O O . PRO A 1 90 ? -14.875 0.277 4.940 1.00 68.38 90 PRO A O 1
ATOM 757 N N . LEU A 1 91 ? -13.096 -0.962 4.359 1.00 61.94 91 LEU A N 1
ATOM 758 C CA . LEU A 1 91 ? -13.789 -2.245 4.468 1.00 61.94 91 LEU A CA 1
ATOM 759 C C . LEU A 1 91 ? -14.205 -2.497 5.917 1.00 61.94 91 LEU A C 1
ATOM 761 O O . LEU A 1 91 ? -15.345 -2.858 6.165 1.00 61.94 91 LEU A O 1
ATOM 765 N N . VAL A 1 92 ? -13.314 -2.239 6.875 1.00 64.38 92 VAL A N 1
ATOM 766 C CA . VAL A 1 92 ? -13.605 -2.386 8.310 1.00 64.38 92 VAL A CA 1
ATOM 767 C C . VAL A 1 92 ? -14.637 -1.358 8.786 1.00 64.38 92 VAL A C 1
ATOM 769 O O . VAL A 1 92 ? -15.542 -1.709 9.542 1.00 64.38 92 VAL A O 1
ATOM 772 N N . ASP A 1 93 ? -14.537 -0.113 8.316 1.00 64.75 93 ASP A N 1
ATOM 773 C CA . ASP A 1 93 ? -15.439 0.981 8.696 1.00 64.75 93 ASP A CA 1
ATOM 774 C C . ASP A 1 93 ? -16.879 0.757 8.178 1.00 64.75 93 ASP A C 1
ATOM 776 O O . ASP A 1 93 ? -17.836 1.155 8.840 1.00 64.75 93 ASP A O 1
ATOM 780 N N . ILE A 1 94 ? -17.053 0.078 7.034 1.00 66.69 94 ILE A N 1
ATOM 781 C CA . ILE A 1 94 ? -18.371 -0.294 6.478 1.00 66.69 94 ILE A CA 1
ATOM 782 C C . ILE A 1 94 ? -19.053 -1.398 7.311 1.00 66.69 94 ILE A C 1
ATOM 784 O O . ILE A 1 94 ? -20.279 -1.523 7.284 1.00 66.69 94 ILE A O 1
ATOM 788 N N . GLY A 1 95 ? -18.302 -2.184 8.089 1.00 52.16 95 GLY A N 1
ATOM 789 C CA . GLY A 1 95 ? -18.879 -3.254 8.896 1.00 52.16 95 GLY A CA 1
ATOM 790 C C . GLY A 1 95 ? -17.920 -3.827 9.942 1.00 52.16 95 GLY A C 1
ATOM 791 O O . GLY A 1 95 ? -17.139 -4.718 9.611 1.00 52.16 95 GLY A O 1
ATOM 792 N N . PRO A 1 96 ? -18.037 -3.463 11.234 1.00 53.62 96 PRO A N 1
ATOM 793 C CA . PRO A 1 96 ? -17.229 -4.060 12.307 1.00 53.62 96 PRO A CA 1
ATOM 794 C C . PRO A 1 96 ? -17.499 -5.565 12.518 1.00 53.62 96 PRO A C 1
ATOM 796 O O . PRO A 1 96 ? -16.743 -6.244 13.208 1.00 53.62 96 PRO A O 1
ATOM 799 N N . SER A 1 97 ? -18.568 -6.100 11.916 1.00 50.44 97 SER A N 1
ATOM 800 C CA . SER A 1 97 ? -18.940 -7.521 11.904 1.00 50.44 97 SER A CA 1
ATOM 801 C C . SER A 1 97 ? -18.322 -8.319 10.751 1.00 50.44 97 SER A C 1
ATOM 803 O O . SER A 1 97 ? -18.552 -9.531 10.652 1.00 50.44 97 SER A O 1
ATOM 805 N N . ILE A 1 98 ? -17.545 -7.670 9.877 1.00 57.50 98 ILE A N 1
ATOM 806 C CA . ILE A 1 98 ? -16.832 -8.337 8.795 1.00 57.50 98 ILE A CA 1
ATOM 807 C C . ILE A 1 98 ? -15.888 -9.371 9.409 1.00 57.50 98 ILE A C 1
ATOM 809 O O . ILE A 1 98 ? -14.938 -9.067 10.133 1.00 57.50 98 ILE A O 1
ATOM 813 N N . LYS A 1 99 ? -16.192 -10.644 9.146 1.00 57.84 99 LYS A N 1
ATOM 814 C CA . LYS A 1 99 ? -15.385 -11.755 9.638 1.00 57.84 99 LYS A CA 1
ATOM 815 C C . LYS A 1 99 ? -13.992 -11.590 9.043 1.00 57.84 99 LYS A C 1
ATOM 817 O O . LYS A 1 99 ? -13.848 -11.511 7.831 1.00 57.84 99 LYS A O 1
ATOM 822 N N . VAL A 1 100 ? -12.948 -11.643 9.868 1.00 53.81 100 VAL A N 1
ATOM 823 C CA . VAL A 1 100 ? -11.552 -11.642 9.383 1.00 53.81 100 VAL A CA 1
ATOM 824 C C . VAL A 1 100 ? -11.359 -12.702 8.290 1.00 53.81 100 VAL A C 1
ATOM 826 O O . VAL A 1 100 ? -10.673 -12.467 7.303 1.00 53.81 100 VAL A O 1
ATOM 829 N N . LYS A 1 101 ? -12.076 -13.830 8.398 1.00 51.28 101 LYS A N 1
ATOM 830 C CA . LYS A 1 101 ? -12.143 -14.862 7.363 1.00 51.28 101 LYS A CA 1
ATOM 831 C C . LYS A 1 101 ? -12.676 -14.348 6.019 1.00 51.28 101 LYS A C 1
ATOM 833 O O . LYS A 1 101 ? -12.110 -14.741 5.014 1.00 51.28 101 LYS A O 1
ATOM 838 N N . SER A 1 102 ? -13.704 -13.497 5.959 1.00 50.53 102 SER A N 1
ATOM 839 C CA . SER A 1 102 ? -14.199 -12.937 4.690 1.00 50.53 102 SER A CA 1
ATOM 840 C C . SER A 1 102 ? -13.227 -11.920 4.096 1.00 50.53 102 SER A C 1
ATOM 842 O O . SER A 1 102 ? -12.973 -12.005 2.906 1.00 50.53 102 SER A O 1
ATOM 844 N N . VAL A 1 103 ? -12.585 -11.072 4.910 1.00 53.31 103 VAL A N 1
ATOM 845 C CA . VAL A 1 103 ? -11.516 -10.159 4.441 1.00 53.31 103 VAL A CA 1
ATOM 846 C C . VAL A 1 103 ? -10.340 -10.942 3.882 1.00 53.31 103 VAL A C 1
ATOM 848 O O . VAL A 1 103 ? -9.839 -10.634 2.810 1.00 53.31 103 VAL A O 1
ATOM 851 N N . ILE A 1 104 ? -9.915 -11.988 4.593 1.00 56.28 104 ILE A N 1
ATOM 852 C CA . ILE A 1 104 ? -8.870 -12.895 4.128 1.00 56.28 104 ILE A CA 1
ATOM 853 C C . ILE A 1 104 ? -9.332 -13.613 2.863 1.00 56.28 104 ILE A C 1
ATOM 855 O O . ILE A 1 104 ? -8.550 -13.719 1.938 1.00 56.28 104 ILE A O 1
ATOM 859 N N . THR A 1 105 ? -10.581 -14.074 2.779 1.00 50.66 105 THR A N 1
ATOM 860 C CA . THR A 1 105 ? -11.094 -14.769 1.587 1.00 50.66 105 THR A CA 1
ATOM 861 C C . THR A 1 105 ? -11.160 -13.829 0.385 1.00 50.66 105 THR A C 1
ATOM 863 O O . THR A 1 105 ? -10.799 -14.243 -0.704 1.00 50.66 105 THR A O 1
ATOM 866 N N . GLU A 1 106 ? -11.534 -12.566 0.567 1.00 53.44 106 GLU A N 1
ATOM 867 C CA . GLU A 1 106 ? -11.616 -11.550 -0.488 1.00 53.44 106 GLU A CA 1
ATOM 868 C C . GLU A 1 106 ? -10.219 -11.051 -0.911 1.00 53.44 106 GLU A C 1
ATOM 870 O O . GLU A 1 106 ? -9.919 -10.947 -2.102 1.00 53.44 106 GLU A O 1
ATOM 875 N N . LEU A 1 107 ? -9.298 -10.870 0.044 1.00 52.19 107 LEU A N 1
ATOM 876 C CA . LEU A 1 107 ? -7.871 -10.646 -0.225 1.00 52.19 107 LEU A CA 1
ATOM 877 C C . LEU A 1 107 ? -7.256 -11.844 -0.957 1.00 52.19 107 LEU A C 1
ATOM 879 O O . LEU A 1 107 ? -6.586 -11.667 -1.966 1.00 52.19 107 LEU A O 1
ATOM 883 N N . LEU A 1 108 ? -7.527 -13.071 -0.515 1.00 49.59 108 LEU A N 1
ATOM 884 C CA . LEU A 1 108 ? -7.049 -14.287 -1.166 1.00 49.59 108 LEU A CA 1
ATOM 885 C C . LEU A 1 108 ? -7.677 -14.470 -2.547 1.00 49.59 108 LEU A C 1
ATOM 887 O O . LEU A 1 108 ? -6.957 -14.818 -3.466 1.00 49.59 108 LEU A O 1
ATOM 891 N N . GLN A 1 109 ? -8.966 -14.201 -2.747 1.00 50.12 109 GLN A N 1
ATOM 892 C CA . GLN A 1 109 ? -9.627 -14.300 -4.055 1.00 50.12 109 GLN A CA 1
ATOM 893 C C . GLN A 1 109 ? -9.129 -13.228 -5.033 1.00 50.12 109 GLN A C 1
ATOM 895 O O . GLN A 1 109 ? -8.884 -13.533 -6.203 1.00 50.12 109 GLN A O 1
ATOM 900 N N . SER A 1 110 ? -8.891 -11.997 -4.570 1.00 45.84 110 SER A N 1
ATOM 901 C CA . SER A 1 110 ? -8.261 -10.951 -5.390 1.00 45.84 110 SER A CA 1
ATOM 902 C C . SER A 1 110 ? -6.797 -11.263 -5.736 1.00 45.84 110 SER A C 1
ATOM 904 O O . SER A 1 110 ? -6.304 -10.816 -6.772 1.00 45.84 110 SER A O 1
ATOM 906 N N . MET A 1 111 ? -6.116 -12.078 -4.921 1.00 41.62 111 MET A N 1
ATOM 907 C CA . MET A 1 111 ? -4.747 -12.548 -5.168 1.00 41.62 111 MET A CA 1
ATOM 908 C C . MET A 1 111 ? -4.678 -13.851 -5.992 1.00 41.62 111 MET A C 1
ATOM 910 O O . MET A 1 111 ? -3.766 -14.001 -6.795 1.00 41.62 111 MET A O 1
ATOM 914 N N . VAL A 1 112 ? -5.631 -14.777 -5.833 1.00 42.25 112 VAL A N 1
ATOM 915 C CA . VAL A 1 112 ? -5.685 -16.108 -6.483 1.00 42.25 112 VAL A CA 1
ATOM 916 C C . VAL A 1 112 ? -6.339 -16.056 -7.864 1.00 42.25 112 VAL A C 1
ATOM 918 O O . VAL A 1 112 ? -6.036 -16.884 -8.719 1.00 42.25 112 VAL A O 1
ATOM 921 N N . SER A 1 113 ? -7.149 -15.034 -8.156 1.00 42.28 113 SER A N 1
ATOM 922 C CA . SER A 1 113 ? -7.616 -14.758 -9.527 1.00 42.28 113 SER A CA 1
ATOM 923 C C . SER A 1 113 ? -6.480 -14.396 -10.505 1.00 42.28 113 SER A C 1
ATOM 925 O O . SER A 1 113 ? -6.734 -14.185 -11.690 1.00 42.28 113 SER A O 1
ATOM 927 N N . LYS A 1 114 ? -5.219 -14.372 -10.042 1.00 45.00 114 LYS A N 1
ATOM 928 C CA . LYS A 1 114 ? -4.005 -14.219 -10.850 1.00 45.00 114 LYS A CA 1
ATOM 929 C C . LYS A 1 114 ? -2.953 -15.289 -10.480 1.00 45.00 114 LYS A C 1
ATOM 931 O O . LYS A 1 114 ? -1.966 -14.997 -9.819 1.00 45.00 114 LYS A O 1
ATOM 936 N N . GLU A 1 115 ? -3.183 -16.510 -10.971 1.00 39.97 115 GLU A N 1
ATOM 937 C CA . GLU A 1 115 ? -2.247 -17.653 -11.091 1.00 39.97 115 GLU A CA 1
ATOM 938 C C . GLU A 1 115 ? -1.768 -18.447 -9.846 1.00 39.97 115 GLU A C 1
ATOM 940 O O . GLU A 1 115 ? -1.830 -18.023 -8.695 1.00 39.97 115 GLU A O 1
ATOM 945 N N . LYS A 1 116 ? -1.327 -19.684 -10.158 1.00 46.31 116 LYS A N 1
ATOM 946 C CA . LYS A 1 116 ? -1.047 -20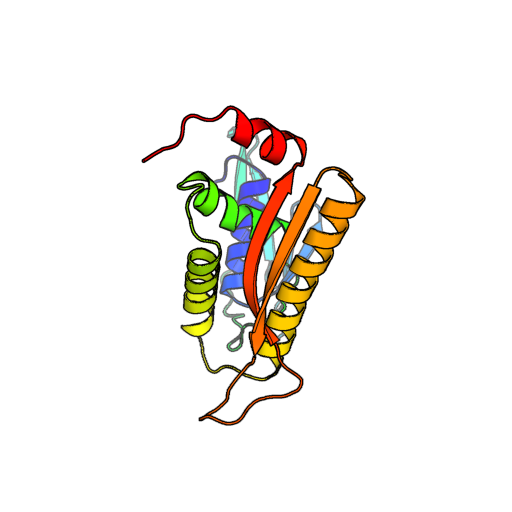.875 -9.326 1.00 46.31 116 LYS A CA 1
ATOM 947 C C . LYS A 1 116 ? -0.305 -20.630 -8.002 1.00 46.31 116 LYS A C 1
ATOM 949 O O . LYS A 1 116 ? 0.719 -19.954 -7.934 1.00 46.31 116 LYS A O 1
ATOM 954 N N . VAL A 1 117 ? -0.777 -21.319 -6.960 1.00 43.28 117 VAL A N 1
ATOM 955 C CA . VAL A 1 117 ? -0.176 -21.370 -5.618 1.00 43.28 117 VAL A CA 1
ATOM 956 C C . VAL A 1 117 ? 1.188 -22.084 -5.665 1.00 43.28 117 VAL A C 1
ATOM 958 O O . VAL A 1 117 ? 1.259 -23.268 -5.970 1.00 43.28 117 VAL A O 1
ATOM 961 N N . ASN A 1 118 ? 2.266 -21.354 -5.358 1.00 46.12 118 ASN A N 1
ATOM 962 C CA . ASN A 1 118 ? 3.649 -21.840 -5.198 1.00 46.12 118 ASN A CA 1
ATOM 963 C C . ASN A 1 118 ? 4.058 -21.746 -3.707 1.00 46.12 118 ASN A C 1
ATOM 965 O O . ASN A 1 118 ? 3.567 -20.872 -2.993 1.00 46.12 118 ASN A O 1
ATOM 969 N N . GLU A 1 119 ? 4.977 -22.604 -3.253 1.00 42.09 119 GLU A N 1
ATOM 970 C CA . GLU A 1 119 ? 5.690 -22.635 -1.958 1.00 42.09 119 GLU A CA 1
ATOM 971 C C . GLU A 1 119 ? 6.042 -21.251 -1.356 1.00 42.09 119 GLU A C 1
ATOM 973 O O . GLU A 1 119 ? 6.013 -21.054 -0.138 1.00 42.09 119 GLU A O 1
ATOM 978 N N . LYS A 1 120 ? 6.308 -20.235 -2.191 1.00 47.56 120 LYS A N 1
ATOM 979 C CA . LYS A 1 120 ? 6.561 -18.851 -1.735 1.00 47.56 120 LYS A CA 1
ATOM 980 C C . LYS A 1 120 ? 5.313 -18.158 -1.147 1.00 47.56 120 LYS A C 1
ATOM 982 O O . LYS A 1 120 ? 5.439 -17.387 -0.195 1.00 47.56 120 LYS A O 1
ATOM 987 N N . ASN A 1 121 ? 4.110 -18.469 -1.645 1.00 45.44 121 ASN A N 1
ATOM 988 C CA . ASN A 1 121 ? 2.837 -17.999 -1.073 1.00 45.44 121 ASN A CA 1
ATOM 989 C C . ASN A 1 121 ? 2.587 -18.617 0.304 1.00 45.44 121 ASN A C 1
ATOM 991 O O . ASN A 1 121 ? 2.066 -17.941 1.189 1.00 45.44 121 ASN A O 1
ATOM 995 N N . PHE A 1 122 ? 3.002 -19.873 0.492 1.00 45.59 122 PHE A N 1
ATOM 996 C CA . PHE A 1 122 ? 2.901 -20.569 1.771 1.00 45.59 122 PHE A CA 1
ATOM 997 C C . PHE A 1 122 ? 3.773 -19.895 2.837 1.00 45.59 122 PHE A C 1
ATOM 999 O O . PHE A 1 122 ? 3.256 -19.498 3.877 1.00 45.59 122 PHE A O 1
ATOM 1006 N N . ARG A 1 123 ? 5.048 -19.609 2.532 1.00 49.19 123 ARG A N 1
ATOM 1007 C CA . ARG A 1 123 ? 5.940 -18.853 3.438 1.00 49.19 123 ARG A CA 1
ATOM 1008 C C . ARG A 1 123 ? 5.419 -17.453 3.779 1.00 49.19 123 ARG A C 1
ATOM 1010 O O . ARG A 1 123 ? 5.612 -16.960 4.889 1.00 49.19 123 ARG A O 1
ATOM 1017 N N . ARG A 1 124 ? 4.737 -16.788 2.842 1.00 53.69 124 ARG A N 1
ATOM 1018 C CA . ARG A 1 124 ? 4.139 -15.466 3.084 1.00 53.69 124 ARG A CA 1
ATOM 1019 C C . ARG A 1 124 ? 2.891 -15.542 3.964 1.00 53.69 124 ARG A C 1
ATOM 1021 O O . ARG A 1 124 ? 2.728 -14.701 4.846 1.00 53.69 124 ARG A O 1
ATOM 1028 N N . LEU A 1 125 ? 2.045 -16.548 3.758 1.00 50.22 125 LEU A N 1
ATOM 1029 C CA . LEU A 1 125 ? 0.932 -16.861 4.655 1.00 50.22 125 LEU A CA 1
ATOM 1030 C C . LEU A 1 125 ? 1.441 -17.188 6.060 1.00 50.22 125 LEU A C 1
ATOM 1032 O O . LEU A 1 125 ? 0.925 -16.649 7.034 1.00 50.22 125 LEU A O 1
ATOM 1036 N N . GLU A 1 126 ? 2.506 -17.977 6.160 1.00 50.88 126 GLU A N 1
ATOM 1037 C CA . GLU A 1 126 ? 3.165 -18.311 7.421 1.00 50.88 126 GLU A CA 1
ATOM 1038 C C . GLU A 1 126 ? 3.698 -17.060 8.137 1.00 50.88 126 GLU A C 1
ATOM 1040 O O . GLU A 1 126 ? 3.492 -16.898 9.338 1.00 50.88 126 GLU A O 1
ATOM 1045 N N . SER A 1 127 ? 4.296 -16.115 7.402 1.00 52.88 127 SER A N 1
ATOM 1046 C CA . SER A 1 127 ? 4.733 -14.830 7.960 1.00 52.88 127 SER A CA 1
ATOM 1047 C C . SER A 1 127 ? 3.568 -13.987 8.474 1.00 52.88 127 SER A C 1
ATOM 1049 O O . SER A 1 127 ? 3.699 -13.372 9.526 1.00 52.88 127 SER A O 1
ATOM 1051 N N . ILE A 1 128 ? 2.439 -13.944 7.762 1.00 56.75 128 ILE A N 1
ATOM 1052 C CA . ILE A 1 128 ? 1.252 -13.195 8.200 1.00 56.75 128 ILE A CA 1
ATOM 1053 C C . ILE A 1 128 ? 0.667 -13.838 9.461 1.00 56.75 128 ILE A C 1
ATOM 1055 O O . ILE A 1 128 ? 0.380 -13.135 10.427 1.00 56.75 128 ILE A O 1
ATOM 1059 N N . VAL A 1 129 ? 0.554 -15.169 9.492 1.00 56.22 129 VAL A N 1
ATOM 1060 C CA . VAL A 1 129 ? 0.101 -15.921 10.672 1.00 56.22 129 VAL A CA 1
ATOM 1061 C C . VAL A 1 129 ? 1.037 -15.686 11.862 1.00 56.22 129 VAL A C 1
ATOM 1063 O O . VAL A 1 129 ? 0.563 -15.413 12.964 1.00 56.22 129 VAL A O 1
ATOM 1066 N N . ARG A 1 130 ? 2.358 -15.688 11.643 1.00 56.16 130 ARG A N 1
ATOM 1067 C CA . ARG A 1 130 ? 3.352 -15.331 12.667 1.00 56.16 130 ARG A CA 1
ATOM 1068 C C . ARG A 1 130 ? 3.205 -13.891 13.145 1.00 56.16 130 ARG A C 1
ATOM 1070 O O . ARG A 1 130 ? 3.255 -13.658 14.346 1.00 56.16 130 ARG A O 1
ATOM 1077 N N . SER A 1 131 ? 2.978 -12.929 12.252 1.00 61.47 131 SER A N 1
ATOM 1078 C CA . SER A 1 131 ? 2.733 -11.534 12.641 1.00 61.47 131 SER A CA 1
ATOM 1079 C C . SER A 1 131 ? 1.464 -11.383 13.478 1.00 61.47 131 SER A C 1
ATOM 1081 O O . SER A 1 131 ? 1.469 -10.610 14.430 1.00 61.47 131 SER A O 1
ATOM 1083 N N . PHE A 1 132 ? 0.406 -12.142 13.183 1.00 62.88 132 PHE A N 1
ATOM 1084 C CA . PHE A 1 132 ? -0.786 -12.191 14.032 1.00 62.88 132 PHE A CA 1
ATOM 1085 C C . PHE A 1 132 ? -0.484 -12.792 15.408 1.00 62.88 132 PHE A C 1
ATOM 1087 O O . PHE A 1 132 ? -0.918 -12.231 16.409 1.00 62.88 132 PHE A O 1
ATOM 1094 N N . ALA A 1 133 ? 0.29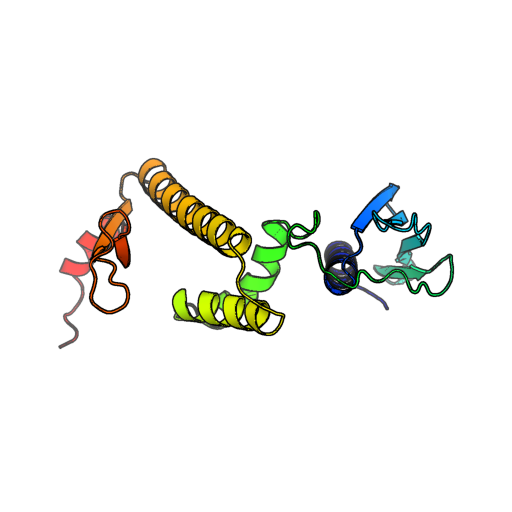0 -13.878 15.480 1.00 61.97 133 ALA A N 1
ATOM 1095 C CA . ALA A 1 133 ? 0.703 -14.472 16.753 1.00 61.97 133 ALA A CA 1
ATOM 1096 C C . ALA A 1 133 ? 1.522 -13.486 17.608 1.00 61.97 133 ALA A C 1
ATOM 1098 O O . ALA A 1 133 ? 1.185 -13.253 18.767 1.00 61.97 133 ALA A O 1
ATOM 1099 N N . ILE A 1 134 ? 2.512 -12.818 17.004 1.00 66.56 134 ILE A N 1
ATOM 1100 C CA . ILE A 1 134 ? 3.321 -11.774 17.653 1.00 66.56 134 ILE A CA 1
ATOM 1101 C C . ILE A 1 134 ? 2.440 -10.605 18.098 1.00 66.56 134 ILE A C 1
ATOM 1103 O O . ILE A 1 134 ? 2.630 -10.061 19.183 1.00 66.56 134 ILE A O 1
ATOM 1107 N N . TRP A 1 135 ? 1.457 -10.210 17.287 1.00 70.19 135 TRP A N 1
ATOM 1108 C CA . TRP A 1 135 ? 0.527 -9.145 17.647 1.00 70.19 135 TRP A CA 1
ATOM 1109 C C . TRP A 1 135 ? -0.315 -9.521 18.872 1.00 70.19 135 TRP A C 1
ATOM 1111 O O . TRP A 1 135 ? -0.420 -8.713 19.792 1.00 70.19 135 TRP A O 1
ATOM 1121 N N . PHE A 1 136 ? -0.838 -10.750 18.945 1.00 64.31 136 PHE A N 1
ATOM 1122 C CA . PHE A 1 136 ? -1.558 -11.232 20.128 1.00 64.31 136 PHE A CA 1
ATOM 1123 C C . PHE A 1 136 ? -0.669 -11.270 21.377 1.00 64.31 136 PHE A C 1
ATOM 1125 O O . PHE A 1 136 ? -1.090 -10.788 22.426 1.00 64.31 136 PHE A O 1
ATOM 1132 N N . GLU A 1 137 ? 0.568 -11.760 21.272 1.00 66.00 137 GLU A N 1
ATOM 1133 C CA . GLU A 1 137 ? 1.528 -11.742 22.387 1.00 66.00 137 GLU A CA 1
ATOM 1134 C C . GLU A 1 137 ? 1.858 -10.316 22.839 1.00 66.00 137 GLU A C 1
ATOM 1136 O O . GLU A 1 137 ? 1.869 -10.019 24.033 1.00 66.00 137 GLU A O 1
ATOM 1141 N N . THR A 1 138 ? 2.058 -9.402 21.888 1.00 67.12 138 THR A N 1
ATOM 1142 C CA . THR A 1 138 ? 2.361 -7.994 22.174 1.00 67.12 138 THR A CA 1
ATOM 1143 C C . THR A 1 138 ? 1.178 -7.297 22.845 1.00 67.12 138 THR A C 1
ATOM 1145 O O . THR A 1 138 ? 1.379 -6.485 23.746 1.00 67.12 138 THR A O 1
ATOM 1148 N N . MET A 1 139 ? -0.053 -7.626 22.446 1.00 63.75 139 MET A N 1
ATOM 1149 C CA . MET A 1 139 ? -1.269 -7.122 23.086 1.00 63.75 139 MET A CA 1
ATOM 1150 C C . MET A 1 139 ? -1.389 -7.621 24.531 1.00 63.75 139 MET A C 1
ATOM 1152 O O . MET A 1 139 ? -1.624 -6.803 25.417 1.00 63.75 139 MET A O 1
ATOM 1156 N N . CYS A 1 140 ? -1.145 -8.912 24.786 1.00 65.75 140 CYS A N 1
ATOM 1157 C CA . CYS A 1 140 ? -1.106 -9.473 26.144 1.00 65.75 140 CYS A CA 1
ATOM 1158 C C . CYS A 1 140 ? 0.009 -8.861 27.010 1.00 65.75 140 CYS A C 1
ATOM 1160 O O . CYS A 1 140 ? -0.165 -8.688 28.212 1.00 65.75 140 CYS A O 1
ATOM 1162 N N . TYR A 1 141 ? 1.155 -8.521 26.411 1.00 66.81 141 TYR A N 1
ATOM 1163 C CA . TYR A 1 141 ? 2.266 -7.877 27.114 1.00 66.81 141 TYR A CA 1
ATOM 1164 C C . TYR A 1 141 ? 1.983 -6.406 27.448 1.00 66.81 141 TYR A C 1
ATOM 1166 O O . TYR A 1 141 ? 2.307 -5.936 28.537 1.00 66.81 141 TYR A O 1
ATOM 1174 N N . LYS A 1 142 ? 1.407 -5.654 26.502 1.00 68.50 142 LYS A N 1
ATOM 1175 C CA . LYS A 1 142 ? 1.125 -4.219 26.662 1.00 68.50 142 LYS A CA 1
ATOM 1176 C C . LYS A 1 142 ? -0.062 -3.948 27.574 1.00 68.50 142 LYS A C 1
ATOM 1178 O O . LYS A 1 142 ? -0.049 -2.942 28.274 1.00 68.50 142 LYS A O 1
ATOM 1183 N N . GLU A 1 143 ? -1.054 -4.825 27.560 1.00 70.00 143 GLU A N 1
ATOM 1184 C CA . GLU A 1 143 ? -2.237 -4.733 28.398 1.00 70.00 143 GLU A CA 1
ATOM 1185 C C . GLU A 1 143 ? -2.380 -6.051 29.154 1.00 70.00 143 GLU A C 1
ATOM 1187 O O . GLU A 1 143 ? -2.947 -7.012 28.644 1.00 70.00 143 GLU A O 1
ATOM 1192 N N . SER A 1 144 ? -1.855 -6.104 30.381 1.00 70.25 144 SER A N 1
ATOM 1193 C CA . SER A 1 144 ? -1.830 -7.324 31.203 1.00 70.25 144 SER A CA 1
ATOM 1194 C C . SER A 1 144 ? -3.225 -7.855 31.552 1.00 70.25 144 SER A C 1
ATOM 1196 O O . SER A 1 144 ? -3.367 -8.998 31.984 1.00 70.25 144 SER A O 1
ATOM 1198 N N . SER A 1 145 ? -4.264 -7.037 31.355 1.00 71.81 145 SER A N 1
ATOM 1199 C CA . SER A 1 145 ? -5.661 -7.440 31.484 1.00 71.81 145 SER A CA 1
ATOM 1200 C C . SER A 1 145 ? -6.231 -8.103 30.223 1.00 71.81 145 SER A C 1
ATOM 1202 O O . SER A 1 145 ? -7.336 -8.646 30.281 1.00 71.81 145 SER A O 1
ATOM 1204 N N . ALA A 1 146 ? -5.526 -8.083 29.089 1.00 74.12 146 ALA A N 1
ATOM 1205 C CA . ALA A 1 146 ? -5.945 -8.755 27.867 1.00 74.12 146 ALA A CA 1
ATOM 1206 C C . ALA A 1 146 ? -5.798 -10.277 28.011 1.00 74.12 146 ALA A C 1
ATOM 1208 O O . ALA A 1 146 ? -4.750 -10.804 28.374 1.00 74.12 146 ALA A O 1
ATOM 1209 N N . VAL A 1 147 ? -6.874 -10.992 27.701 1.00 73.50 147 VAL A N 1
ATOM 1210 C CA . VAL A 1 147 ? -6.953 -12.450 27.712 1.00 73.50 147 VAL A CA 1
ATOM 1211 C C . VAL A 1 147 ? -7.139 -12.914 26.279 1.00 73.50 147 VAL A C 1
ATOM 1213 O O . VAL A 1 147 ? -8.125 -12.554 25.633 1.00 73.50 147 VAL A O 1
ATOM 1216 N N . VAL A 1 148 ? -6.216 -13.739 25.792 1.00 76.19 148 VAL A N 1
ATOM 1217 C CA . VAL A 1 148 ? -6.302 -14.382 24.479 1.00 76.19 148 VAL A CA 1
ATOM 1218 C C . VAL A 1 148 ? -6.351 -15.891 24.684 1.00 76.19 148 VAL A C 1
ATOM 1220 O O . VAL A 1 148 ? -5.447 -16.485 25.264 1.00 76.19 148 VAL A O 1
ATOM 1223 N N . HIS A 1 149 ? -7.412 -16.518 24.188 1.00 76.56 149 HIS A N 1
ATOM 1224 C CA . HIS A 1 149 ? -7.565 -17.966 24.144 1.00 76.56 149 HIS A CA 1
ATOM 1225 C C . HIS A 1 149 ? -7.688 -18.417 22.698 1.00 76.56 149 HIS A C 1
ATOM 1227 O O . HIS A 1 149 ? -8.553 -17.949 21.959 1.00 76.56 149 HIS A O 1
ATOM 1233 N N . PHE A 1 150 ? -6.872 -19.382 22.297 1.00 72.69 150 PHE A N 1
ATOM 1234 C CA . PHE A 1 150 ? -6.982 -20.004 20.987 1.00 72.69 150 PHE A CA 1
ATOM 1235 C C . PHE A 1 150 ? -7.195 -21.508 21.113 1.00 72.69 150 PHE A C 1
ATOM 1237 O O . PHE A 1 150 ? -6.668 -22.168 22.006 1.00 72.69 150 PHE A O 1
ATOM 1244 N N . LYS A 1 151 ? -7.995 -22.049 20.196 1.00 75.00 151 LYS A N 1
ATOM 1245 C CA . LYS A 1 151 ? -8.234 -23.481 20.045 1.00 75.00 151 LYS A CA 1
ATOM 1246 C C . LYS A 1 151 ? -7.685 -23.921 18.700 1.00 75.00 151 LYS A C 1
ATOM 1248 O O . LYS A 1 151 ? -8.038 -23.347 17.666 1.00 75.00 151 LYS A O 1
ATOM 1253 N N . THR A 1 152 ? -6.850 -24.950 18.724 1.00 79.38 152 THR A N 1
ATOM 1254 C CA . THR A 1 152 ? -6.302 -25.583 17.525 1.00 79.38 152 THR A CA 1
ATOM 1255 C C . THR A 1 152 ? -6.954 -26.943 17.286 1.00 79.38 152 THR A C 1
ATOM 1257 O O . THR A 1 152 ? -7.501 -27.559 18.203 1.00 79.38 152 THR A O 1
ATOM 1260 N N . MET A 1 153 ? -6.943 -27.381 16.034 1.00 77.62 153 MET A N 1
ATOM 1261 C CA . MET A 1 153 ? -7.361 -28.706 15.584 1.00 77.62 153 MET A CA 1
ATOM 1262 C C . MET A 1 153 ? -6.205 -29.376 14.842 1.00 77.62 153 MET A C 1
ATOM 1264 O O . MET A 1 153 ? -5.293 -28.702 14.359 1.00 77.62 153 MET A O 1
ATOM 1268 N N . LEU A 1 154 ? -6.244 -30.703 14.775 1.00 79.50 154 LEU A N 1
ATOM 1269 C CA . LEU A 1 154 ? -5.303 -31.489 13.986 1.00 79.50 154 LEU A CA 1
ATOM 1270 C C . LEU A 1 154 ? -5.545 -31.263 12.485 1.00 79.50 154 LEU A C 1
ATOM 1272 O O . LEU A 1 154 ? -6.695 -31.101 12.069 1.00 79.50 154 LEU A O 1
ATOM 1276 N N . ALA A 1 155 ? -4.470 -31.210 11.699 1.00 80.56 155 ALA A N 1
ATOM 1277 C CA . ALA A 1 155 ? -4.543 -31.122 10.244 1.00 80.56 155 ALA A CA 1
ATOM 1278 C C . ALA A 1 155 ? -4.595 -32.524 9.624 1.00 80.56 155 ALA A C 1
ATOM 1280 O O . ALA A 1 155 ? -3.818 -33.387 10.021 1.00 80.56 155 ALA A O 1
ATOM 1281 N N . TYR A 1 156 ? -5.467 -32.721 8.634 1.00 82.81 156 TYR A N 1
ATOM 1282 C CA . TYR A 1 156 ? -5.549 -33.956 7.852 1.00 82.81 156 TYR A CA 1
ATOM 1283 C C . TYR A 1 156 ? -5.351 -33.646 6.370 1.00 82.81 156 TYR A C 1
ATOM 1285 O O . TYR A 1 156 ? -5.847 -32.622 5.887 1.00 82.81 156 TYR A O 1
ATOM 1293 N N . GLN A 1 157 ? -4.650 -34.525 5.664 1.00 78.88 157 GLN A N 1
ATOM 1294 C CA . GLN A 1 157 ? -4.534 -34.522 4.211 1.00 78.88 157 GLN A CA 1
ATOM 1295 C C . GLN A 1 157 ? -4.984 -35.891 3.705 1.00 78.88 157 GLN A C 1
ATOM 1297 O O . GLN A 1 157 ? -4.341 -36.881 4.017 1.00 78.88 157 GLN A O 1
ATOM 1302 N N . ASP A 1 158 ? -6.098 -35.932 2.969 1.00 67.69 158 ASP A N 1
ATOM 1303 C CA . ASP A 1 158 ? -6.680 -37.169 2.422 1.00 67.69 158 ASP A CA 1
ATOM 1304 C C . ASP A 1 158 ? -6.801 -38.298 3.474 1.00 67.69 158 ASP A C 1
ATOM 1306 O O . ASP A 1 158 ? -6.397 -39.430 3.243 1.00 67.69 158 ASP A O 1
ATOM 1310 N N . ASP A 1 159 ? -7.348 -37.946 4.646 1.00 81.12 159 ASP A N 1
ATOM 1311 C CA . ASP A 1 159 ? -7.512 -38.771 5.862 1.00 81.12 159 ASP A CA 1
ATOM 1312 C C . ASP A 1 159 ? -6.239 -39.094 6.672 1.00 81.12 159 ASP A C 1
ATOM 1314 O O . ASP A 1 159 ? -6.348 -39.527 7.823 1.00 81.12 159 ASP A O 1
ATOM 1318 N N . ASP A 1 160 ? -5.046 -38.757 6.178 1.00 78.56 160 ASP A N 1
ATOM 1319 C CA . ASP A 1 160 ? -3.800 -38.899 6.935 1.00 78.56 160 ASP A CA 1
ATOM 1320 C C . ASP A 1 160 ? -3.535 -37.693 7.848 1.00 78.56 160 ASP A C 1
ATOM 1322 O O . ASP A 1 160 ? -3.583 -36.528 7.439 1.00 78.56 160 ASP A O 1
ATOM 1326 N N . LEU A 1 161 ? -3.228 -37.969 9.119 1.00 81.12 161 LEU A N 1
ATOM 1327 C CA . LEU A 1 161 ? -2.890 -36.953 10.115 1.00 81.12 161 LEU A CA 1
ATOM 1328 C C . LEU A 1 161 ? -1.513 -36.336 9.823 1.00 81.12 161 LEU A C 1
ATOM 1330 O O . LEU A 1 161 ? -0.491 -37.019 9.870 1.00 81.12 161 LEU A O 1
ATOM 1334 N N . VAL A 1 162 ? -1.459 -35.014 9.652 1.00 85.50 162 VAL A N 1
ATOM 1335 C CA . VAL A 1 162 ? -0.199 -34.278 9.493 1.00 85.50 162 VAL A CA 1
ATOM 1336 C C . VAL A 1 162 ? 0.311 -33.839 10.868 1.00 85.50 162 VAL A C 1
ATOM 1338 O O . VAL A 1 162 ? -0.166 -32.863 11.447 1.00 85.50 162 VAL A O 1
ATOM 1341 N N . ILE A 1 163 ? 1.284 -34.581 11.399 1.00 72.94 163 ILE A N 1
ATOM 1342 C CA . ILE A 1 163 ? 1.721 -34.522 12.807 1.00 72.94 163 ILE A CA 1
ATOM 1343 C C . ILE A 1 163 ? 2.247 -33.133 13.220 1.00 72.94 163 ILE A C 1
ATOM 1345 O O . ILE A 1 163 ? 1.955 -32.669 14.325 1.00 72.94 163 ILE A O 1
ATOM 1349 N N . ASP A 1 164 ? 2.945 -32.435 12.324 1.00 70.19 164 ASP A N 1
ATOM 1350 C CA . ASP A 1 164 ? 3.613 -31.161 12.634 1.00 70.19 164 ASP A CA 1
ATOM 1351 C C . ASP A 1 164 ? 2.768 -29.915 12.330 1.00 70.19 164 ASP A C 1
ATOM 1353 O O . ASP A 1 164 ? 3.211 -28.784 12.545 1.00 70.19 164 ASP A O 1
ATOM 1357 N N . ILE A 1 165 ? 1.530 -30.089 11.851 1.00 72.38 165 ILE A N 1
ATOM 1358 C CA . ILE A 1 165 ? 0.661 -28.974 11.466 1.00 72.38 165 ILE A CA 1
ATOM 1359 C C . ILE A 1 165 ? -0.598 -28.963 12.330 1.00 72.38 165 ILE A C 1
ATOM 1361 O O . ILE A 1 165 ? -1.390 -29.903 12.368 1.00 72.38 165 ILE A O 1
ATOM 1365 N N . ARG A 1 166 ? -0.827 -27.831 13.002 1.00 73.25 166 ARG A N 1
ATOM 1366 C CA . ARG A 1 166 ? -2.067 -27.560 13.736 1.00 73.25 166 ARG A CA 1
ATOM 1367 C C . ARG A 1 166 ? -2.821 -26.414 13.088 1.00 73.25 166 ARG A C 1
ATOM 1369 O O . ARG A 1 166 ? -2.270 -25.341 12.857 1.00 73.25 166 ARG A O 1
ATOM 1376 N N . ILE A 1 167 ? -4.107 -26.627 12.840 1.00 70.69 167 ILE A N 1
ATOM 1377 C CA . ILE A 1 167 ? -4.985 -25.621 12.249 1.00 70.69 167 ILE A CA 1
ATOM 1378 C C . ILE A 1 167 ? -5.580 -24.779 13.371 1.00 70.69 167 ILE A C 1
ATOM 1380 O O . ILE A 1 167 ? -6.223 -25.289 14.289 1.00 70.69 167 ILE A O 1
ATOM 1384 N N . LEU A 1 168 ? -5.392 -23.466 13.290 1.00 73.50 168 LEU A N 1
ATOM 1385 C CA . LEU A 1 168 ? -6.058 -22.519 14.173 1.00 73.50 168 LEU A CA 1
ATOM 1386 C C . LEU A 1 168 ? -7.560 -22.498 13.859 1.00 73.50 168 LEU A C 1
ATOM 1388 O O . LEU A 1 168 ? -7.975 -22.047 12.793 1.00 73.50 168 LEU A O 1
ATOM 1392 N N . TYR A 1 169 ? -8.379 -22.991 14.785 1.00 69.69 169 TYR A N 1
ATOM 1393 C CA . TYR A 1 169 ? -9.818 -23.145 14.571 1.00 69.69 169 TYR A CA 1
ATOM 1394 C C . TYR A 1 169 ? -10.619 -21.968 15.133 1.00 69.69 169 TYR A C 1
ATOM 1396 O O . TYR A 1 169 ? -11.547 -21.477 14.489 1.00 69.69 169 TYR A O 1
ATOM 1404 N N . ARG A 1 170 ? -10.273 -21.499 16.338 1.00 71.38 170 ARG A N 1
ATOM 1405 C CA . ARG A 1 170 ? -10.926 -20.349 16.980 1.00 71.38 170 ARG A CA 1
ATOM 1406 C C . ARG A 1 170 ? -9.922 -19.529 17.767 1.00 71.38 170 ARG A C 1
ATOM 1408 O O . ARG A 1 170 ? -9.065 -20.091 18.441 1.00 71.38 170 ARG A O 1
ATOM 1415 N N . VAL A 1 171 ? -10.103 -18.215 17.726 1.00 75.00 171 VAL A N 1
ATOM 1416 C CA . VAL A 1 171 ? -9.422 -17.263 18.602 1.00 75.00 171 VAL A CA 1
ATOM 1417 C C . VAL A 1 171 ? -10.491 -16.438 19.296 1.00 75.00 171 VAL A C 1
ATOM 1419 O O . VAL A 1 171 ? -11.365 -15.868 18.645 1.00 75.00 171 VAL A O 1
ATOM 1422 N N . PHE A 1 172 ? -10.435 -16.416 20.618 1.00 76.31 172 PHE A N 1
ATOM 1423 C CA . PHE A 1 172 ? -11.195 -15.526 21.471 1.00 76.31 172 PHE A CA 1
ATOM 1424 C C . PHE A 1 172 ? -10.220 -14.564 22.132 1.00 76.31 172 PHE A C 1
ATOM 1426 O O . PHE A 1 172 ? -9.169 -14.973 22.623 1.00 76.31 172 PHE A O 1
ATOM 1433 N N . TRP A 1 173 ? -10.581 -13.291 22.160 1.00 77.75 173 TRP A N 1
ATOM 1434 C CA . TRP A 1 173 ? -9.812 -12.280 22.856 1.00 77.75 173 TRP A CA 1
ATOM 1435 C C . TRP A 1 173 ? -10.760 -11.283 23.510 1.00 77.75 173 TRP A C 1
ATOM 1437 O O . TRP A 1 173 ? -11.812 -10.951 22.958 1.00 77.75 173 TRP A O 1
ATOM 1447 N N . SER A 1 174 ? -10.422 -10.859 24.719 1.00 79.62 174 SER A N 1
ATOM 1448 C CA . SER A 1 174 ? -11.184 -9.876 25.484 1.00 79.62 174 SER A CA 1
ATOM 1449 C C . SER A 1 174 ? -10.290 -9.276 26.563 1.00 79.62 174 SER A C 1
ATOM 1451 O O . SER A 1 174 ? -9.211 -9.795 26.827 1.00 79.62 174 SER A O 1
ATOM 1453 N N . TYR A 1 175 ? -10.739 -8.216 27.223 1.00 78.94 175 TYR A N 1
ATOM 1454 C CA . TYR A 1 175 ? -10.070 -7.727 28.426 1.00 78.94 175 TYR A CA 1
ATOM 1455 C C . TYR A 1 175 ? -10.790 -8.253 29.661 1.00 78.94 175 TYR A C 1
ATOM 1457 O O . TYR A 1 175 ? -12.013 -8.396 29.676 1.00 78.94 175 TYR A O 1
ATOM 1465 N N . TYR A 1 176 ? -10.047 -8.488 30.732 1.00 74.94 176 TYR A N 1
ATOM 1466 C CA . TYR A 1 176 ? -10.566 -9.024 31.983 1.00 74.94 176 TYR A CA 1
ATOM 1467 C C . TYR A 1 176 ? -11.714 -8.178 32.557 1.00 74.94 176 TYR A C 1
ATOM 1469 O O . TYR A 1 176 ? -12.692 -8.718 33.076 1.00 74.94 176 TYR A O 1
ATOM 1477 N N . SER A 1 177 ? -11.649 -6.856 32.383 1.00 74.81 177 SER A N 1
ATOM 1478 C CA . SER A 1 177 ? -12.717 -5.915 32.740 1.00 74.81 177 SER A CA 1
ATOM 1479 C C . SER A 1 177 ? -14.027 -6.208 31.998 1.00 74.81 177 SER A C 1
ATOM 1481 O O . SER A 1 177 ? -15.095 -6.209 32.608 1.00 74.81 177 SER A O 1
ATOM 1483 N N . TRP A 1 178 ? -13.948 -6.538 30.706 1.00 73.12 178 TRP A N 1
ATOM 1484 C CA . TRP A 1 178 ? -15.101 -6.924 29.891 1.00 73.12 178 TRP A CA 1
ATOM 1485 C C . TRP A 1 178 ? -15.626 -8.312 30.274 1.00 73.12 178 TRP A C 1
ATOM 1487 O O . TRP A 1 178 ? -16.833 -8.483 30.411 1.00 73.12 178 TRP A O 1
ATOM 1497 N N . ILE A 1 179 ? -14.743 -9.279 30.555 1.00 78.25 179 ILE A N 1
ATOM 1498 C CA . ILE A 1 179 ? -15.129 -10.616 31.051 1.00 78.25 179 ILE A CA 1
ATOM 1499 C C . ILE A 1 179 ? -15.883 -10.512 32.387 1.00 78.25 179 ILE A C 1
ATOM 1501 O O . ILE A 1 179 ? -16.898 -11.179 32.583 1.00 78.25 179 ILE A O 1
ATOM 1505 N N . LYS A 1 180 ? -15.431 -9.650 33.308 1.00 78.31 180 LYS A N 1
ATOM 1506 C CA . LYS A 1 180 ? -16.145 -9.379 34.566 1.00 78.31 180 LYS A CA 1
ATOM 1507 C C . LYS A 1 180 ? -17.503 -8.720 34.330 1.00 78.31 180 LYS A C 1
ATOM 1509 O O . LYS A 1 180 ? -18.460 -9.082 35.013 1.00 78.31 180 LYS A O 1
ATOM 1514 N N . ALA A 1 181 ? -17.591 -7.796 33.373 1.00 79.00 181 ALA A N 1
ATOM 1515 C CA . ALA A 1 181 ? -18.832 -7.102 33.041 1.00 79.00 181 ALA A CA 1
ATOM 1516 C C . ALA A 1 181 ? -19.931 -8.057 32.539 1.00 79.00 181 ALA A C 1
ATOM 1518 O O . ALA A 1 181 ? -21.097 -7.846 32.864 1.00 79.00 181 ALA A O 1
ATOM 1519 N N . PHE A 1 182 ? -19.574 -9.156 31.856 1.00 78.56 182 PHE A N 1
ATOM 1520 C CA . PHE A 1 182 ? -20.539 -10.161 31.380 1.00 78.56 182 PHE A CA 1
ATOM 1521 C C . PHE A 1 182 ? -21.412 -10.769 32.485 1.00 78.56 182 PHE A C 1
ATOM 1523 O O . PHE A 1 182 ? -22.552 -11.132 32.211 1.00 78.56 182 PHE A O 1
ATOM 1530 N N . ARG A 1 183 ? -20.931 -10.842 33.736 1.00 78.38 183 ARG A N 1
ATOM 1531 C CA . ARG A 1 183 ? -21.738 -11.328 34.876 1.00 78.38 183 ARG A CA 1
ATOM 1532 C C . ARG A 1 183 ? -22.949 -10.444 35.179 1.00 78.38 183 ARG A C 1
ATOM 1534 O O . ARG A 1 183 ? -23.884 -10.903 35.824 1.00 78.38 183 ARG A O 1
ATOM 1541 N N . TYR A 1 184 ? -22.911 -9.193 34.732 1.00 83.06 184 TYR A N 1
ATOM 1542 C CA . TYR A 1 184 ? -23.957 -8.197 34.940 1.00 83.06 184 TYR A CA 1
ATOM 1543 C C . TYR A 1 184 ? -24.787 -7.950 33.673 1.00 83.06 184 TYR A C 1
ATOM 1545 O O . TYR A 1 184 ? -25.740 -7.173 33.701 1.00 83.06 184 TYR A O 1
ATOM 1553 N N . CYS A 1 185 ? -24.443 -8.598 32.556 1.00 76.19 185 CYS A N 1
ATOM 1554 C CA . CYS A 1 185 ? -25.231 -8.530 31.335 1.00 76.19 185 CYS A CA 1
ATOM 1555 C C . CYS A 1 185 ? -26.475 -9.417 31.459 1.00 76.19 185 CYS A C 1
ATOM 1557 O O . CYS A 1 185 ? -26.414 -10.544 31.951 1.00 76.19 185 CYS A O 1
ATOM 1559 N N . LYS A 1 186 ? -27.615 -8.917 30.975 1.00 69.12 186 LYS A N 1
ATOM 1560 C CA . LYS A 1 186 ? -28.850 -9.699 30.897 1.00 69.12 186 LYS A CA 1
ATOM 1561 C C . LYS A 1 186 ? -28.643 -10.843 29.897 1.00 69.12 186 LYS A C 1
ATOM 1563 O O . LYS A 1 186 ? -28.220 -10.592 28.769 1.00 69.12 186 LYS A O 1
ATOM 1568 N N . LEU A 1 187 ? -28.921 -12.079 30.314 1.00 66.06 187 LEU A N 1
ATOM 1569 C CA . LEU A 1 187 ? -28.886 -13.243 29.428 1.00 66.06 187 LEU A CA 1
ATOM 1570 C C . LEU A 1 187 ? -29.854 -13.016 28.265 1.00 66.06 187 LEU A C 1
ATOM 1572 O O . LEU A 1 187 ? -31.038 -12.757 28.477 1.00 66.06 187 LEU A O 1
ATOM 1576 N N . ILE A 1 188 ? -29.327 -13.094 27.047 1.00 63.38 188 ILE A N 1
ATOM 1577 C CA . ILE A 1 188 ? -30.138 -13.178 25.838 1.00 63.38 188 ILE A CA 1
ATOM 1578 C C . ILE A 1 188 ? -30.490 -14.661 25.710 1.00 63.38 188 ILE A C 1
ATOM 1580 O O . ILE A 1 188 ? -29.656 -15.451 25.269 1.00 63.38 188 ILE A O 1
ATOM 1584 N N . VAL A 1 189 ? -31.662 -15.026 26.237 1.00 55.53 189 VAL A N 1
ATOM 1585 C CA . VAL A 1 189 ? -32.293 -16.340 26.042 1.00 55.53 189 VAL A CA 1
ATOM 1586 C C . VAL A 1 189 ? -33.099 -16.293 24.755 1.00 55.53 189 VAL A C 1
ATOM 1588 O O . VAL A 1 189 ? -33.824 -15.286 24.580 1.00 55.53 189 VAL A O 1
#

Foldseek 3Di:
DKAQDPVVVVLVVLVVCLVQLWAWDAPDPFKIAIQDPVPGHRWIWGWDAPPVVNIIDIDTDPPDDPNGDPDNDPCHVSPDPVSVCVVCVVVCVVDVPPDVVNVVVVVVCVVPVPDDDDPVVVVVVVVVVVVVVVVLVVCCVVQVQKDKDWDWDFDDDPNHTDPPDIHTDDIDIDGNVVVVCVVVDDDPD

Organism: Arachis hypogaea (NCBI:txid3818)